Protein AF-A0A3P8G9Y4-F1 (afdb_monomer_lite)

Organism: Heligmosomoides polygyrus (NCBI:txid6339)

Structure (mmCIF, N/CA/C/O backbone):
data_AF-A0A3P8G9Y4-F1
#
_entry.id   AF-A0A3P8G9Y4-F1
#
loop_
_atom_site.group_PDB
_atom_site.id
_atom_site.type_symbol
_atom_site.label_atom_id
_atom_site.label_alt_id
_atom_site.label_comp_id
_atom_site.label_asym_id
_atom_site.label_entity_id
_atom_site.label_seq_id
_atom_site.pdbx_PDB_ins_code
_atom_site.Cartn_x
_atom_site.Cartn_y
_atom_site.Cartn_z
_atom_site.occupancy
_atom_site.B_iso_or_equiv
_atom_site.auth_seq_id
_atom_site.auth_comp_id
_atom_site.auth_asym_id
_atom_site.auth_atom_id
_atom_site.pdbx_PDB_model_num
ATOM 1 N N . MET A 1 1 ? -21.984 -5.470 22.655 1.00 61.94 1 MET A N 1
ATOM 2 C CA . MET A 1 1 ? -21.039 -4.339 22.763 1.00 61.94 1 MET A CA 1
ATOM 3 C C . MET A 1 1 ? -19.629 -4.828 23.104 1.00 61.94 1 MET A C 1
ATOM 5 O O . MET A 1 1 ? -18.732 -4.631 22.310 1.00 61.94 1 MET A O 1
ATOM 9 N N . THR A 1 2 ? -19.399 -5.570 24.190 1.00 74.88 2 THR A N 1
ATOM 10 C CA . THR A 1 2 ? -18.037 -6.007 24.598 1.00 74.88 2 THR A CA 1
ATOM 11 C C . THR A 1 2 ? -17.298 -6.924 23.603 1.00 74.88 2 THR A C 1
ATOM 13 O O . THR A 1 2 ? -16.068 -6.923 23.539 1.00 74.88 2 THR A O 1
ATOM 16 N N . THR A 1 3 ? -18.025 -7.682 22.777 1.00 84.88 3 THR A N 1
ATOM 17 C CA . THR A 1 3 ? -17.449 -8.580 21.758 1.00 84.88 3 THR A CA 1
ATOM 18 C C . THR A 1 3 ? -16.760 -7.836 20.612 1.00 84.88 3 THR A C 1
ATOM 20 O O . THR A 1 3 ? -15.764 -8.330 20.072 1.00 84.88 3 THR A O 1
ATOM 23 N N . THR A 1 4 ? -17.242 -6.643 20.243 1.00 92.00 4 THR A N 1
ATOM 24 C CA . THR A 1 4 ? -16.621 -5.832 19.186 1.00 92.00 4 THR A CA 1
ATOM 25 C C . THR A 1 4 ? -15.283 -5.286 19.666 1.00 92.00 4 THR A C 1
ATOM 27 O O . THR A 1 4 ? -14.289 -5.450 18.961 1.00 92.00 4 THR A O 1
ATOM 30 N N . LEU A 1 5 ? -15.224 -4.758 20.893 1.00 93.25 5 LEU A N 1
ATOM 31 C CA . LEU A 1 5 ? -13.992 -4.267 21.510 1.00 93.25 5 LEU A CA 1
ATOM 32 C C . LEU A 1 5 ? -12.916 -5.357 21.589 1.00 93.25 5 LEU A C 1
ATOM 34 O O . LEU A 1 5 ? -11.794 -5.143 21.139 1.00 93.25 5 LEU A O 1
ATOM 38 N N . SER A 1 6 ? -13.266 -6.551 22.081 1.00 94.62 6 SER A N 1
ATOM 39 C CA . SER A 1 6 ? -12.326 -7.679 22.168 1.00 94.62 6 SER A CA 1
ATOM 40 C C . SER A 1 6 ? -11.789 -8.094 20.791 1.00 94.62 6 SER A C 1
ATOM 42 O O . SER A 1 6 ? -10.592 -8.336 20.625 1.00 94.62 6 SER A O 1
ATOM 44 N N . THR A 1 7 ? -12.648 -8.090 19.766 1.00 96.62 7 THR A N 1
ATOM 45 C CA . THR A 1 7 ? -12.232 -8.374 18.385 1.00 96.62 7 THR A CA 1
ATOM 46 C C . THR A 1 7 ? -11.260 -7.311 17.865 1.00 96.62 7 THR A C 1
ATOM 48 O O . THR A 1 7 ? -10.235 -7.648 17.269 1.00 96.62 7 THR A O 1
ATOM 51 N N . ARG A 1 8 ? -11.546 -6.022 18.102 1.00 95.94 8 ARG A N 1
ATOM 52 C CA . ARG A 1 8 ? -10.663 -4.911 17.705 1.00 95.94 8 ARG A CA 1
ATOM 53 C C . ARG A 1 8 ? -9.326 -4.956 18.443 1.00 95.94 8 ARG A C 1
ATOM 55 O O . ARG A 1 8 ? -8.295 -4.792 17.798 1.00 95.94 8 ARG A O 1
ATOM 62 N N . GLN A 1 9 ? -9.333 -5.276 19.737 1.00 96.94 9 GLN A N 1
ATOM 63 C CA . GLN A 1 9 ? -8.121 -5.475 20.530 1.00 96.94 9 GLN A CA 1
ATOM 64 C C . GLN A 1 9 ? -7.230 -6.557 19.911 1.00 96.94 9 GLN A C 1
ATOM 66 O O . GLN A 1 9 ? -6.043 -6.331 19.697 1.00 96.94 9 GLN A O 1
ATOM 71 N N . GLY A 1 10 ? -7.805 -7.712 19.553 1.00 97.12 10 GLY A N 1
ATOM 72 C CA . GLY A 1 10 ? -7.056 -8.799 18.921 1.00 97.12 10 GLY A CA 1
ATOM 73 C C . GLY A 1 10 ? -6.422 -8.401 17.582 1.00 97.12 10 GLY A C 1
ATOM 74 O O . GLY A 1 10 ? -5.293 -8.800 17.286 1.00 97.12 10 GLY A O 1
ATOM 75 N N . LEU A 1 11 ? -7.114 -7.582 16.781 1.00 97.06 11 LEU A N 1
ATOM 76 C CA . LEU A 1 11 ? -6.571 -7.044 15.529 1.00 97.06 11 LEU A CA 1
ATOM 77 C C . LEU A 1 11 ? -5.418 -6.066 15.776 1.00 97.06 11 LEU A C 1
ATOM 79 O O . LEU A 1 11 ? -4.382 -6.199 15.122 1.00 97.06 11 LEU A O 1
ATOM 83 N N . LEU A 1 12 ? -5.569 -5.150 16.738 1.00 97.56 12 LEU A N 1
ATOM 84 C CA . LEU A 1 12 ? -4.515 -4.220 17.142 1.00 97.56 12 LEU A CA 1
ATOM 85 C C . LEU A 1 12 ? -3.274 -4.979 17.620 1.00 97.56 12 LEU A C 1
ATOM 87 O O . LEU A 1 12 ? -2.186 -4.766 17.095 1.00 97.56 12 LEU A O 1
ATOM 91 N N . THR A 1 13 ? -3.435 -5.947 18.527 1.00 97.75 13 THR A N 1
ATOM 92 C CA . THR A 1 13 ? -2.323 -6.776 19.016 1.00 97.75 13 THR A CA 1
ATOM 93 C C . THR A 1 13 ? -1.602 -7.487 17.872 1.00 97.75 13 THR A C 1
ATOM 95 O O . THR A 1 13 ? -0.372 -7.523 17.829 1.00 97.75 13 THR A O 1
ATOM 98 N N . LYS A 1 14 ? -2.346 -8.036 16.905 1.00 97.81 14 LYS A N 1
ATOM 99 C CA . LYS A 1 14 ? -1.754 -8.704 15.742 1.00 97.81 14 LYS A CA 1
ATOM 100 C C . LYS A 1 14 ? -0.964 -7.733 14.859 1.00 97.81 14 LYS A C 1
ATOM 102 O O . LYS A 1 14 ? 0.119 -8.104 14.406 1.00 97.81 14 LYS A O 1
ATOM 107 N N . ALA A 1 15 ? -1.482 -6.529 14.620 1.00 97.00 15 ALA A N 1
ATOM 108 C CA . ALA A 1 15 ? -0.795 -5.493 13.851 1.00 97.00 15 ALA A CA 1
ATOM 109 C C . ALA A 1 15 ? 0.479 -5.014 14.573 1.00 97.00 15 ALA A C 1
ATOM 111 O O . ALA A 1 15 ? 1.561 -5.043 13.987 1.00 97.00 15 ALA A O 1
ATOM 112 N N . CYS A 1 16 ? 0.393 -4.706 15.872 1.00 97.31 16 CYS A N 1
ATOM 113 C CA . CYS A 1 16 ? 1.541 -4.293 16.685 1.00 97.31 16 CYS A CA 1
ATOM 114 C C . CYS A 1 16 ? 2.642 -5.360 16.722 1.00 97.31 16 CYS A C 1
ATOM 116 O O . CYS A 1 16 ? 3.824 -5.044 16.585 1.00 97.31 16 CYS A O 1
ATOM 118 N N . ASN A 1 17 ? 2.275 -6.639 16.850 1.00 97.69 17 ASN A N 1
ATOM 119 C CA . ASN A 1 17 ? 3.245 -7.733 16.828 1.00 97.69 17 ASN A CA 1
ATOM 120 C C . ASN A 1 17 ? 3.967 -7.829 15.478 1.00 97.69 17 ASN A C 1
ATOM 122 O O . ASN A 1 17 ? 5.186 -7.995 15.451 1.00 97.69 17 ASN A O 1
ATOM 126 N N . ARG A 1 18 ? 3.245 -7.682 14.358 1.00 97.31 18 ARG A N 1
ATOM 127 C CA . ARG A 1 18 ? 3.851 -7.675 13.016 1.00 97.31 18 ARG A CA 1
ATOM 128 C C . ARG A 1 18 ? 4.843 -6.530 12.862 1.00 97.31 18 ARG A C 1
ATOM 130 O O . ARG A 1 18 ? 5.998 -6.784 12.518 1.00 97.31 18 ARG A O 1
ATOM 137 N N . LEU A 1 19 ? 4.433 -5.308 13.196 1.00 97.31 19 LEU A N 1
ATOM 138 C CA . LEU A 1 19 ? 5.304 -4.137 13.121 1.00 97.31 19 LEU A CA 1
ATOM 139 C C . LEU A 1 19 ? 6.535 -4.297 14.027 1.00 97.31 19 LEU A C 1
ATOM 141 O O . LEU A 1 19 ? 7.660 -4.111 13.573 1.00 97.31 19 LEU A O 1
ATOM 145 N N . SER A 1 20 ? 6.355 -4.770 15.261 1.00 97.19 20 SER A N 1
ATOM 146 C CA . SER A 1 20 ? 7.463 -5.025 16.194 1.00 97.19 20 SER A CA 1
ATOM 147 C C . SER A 1 20 ? 8.469 -6.046 15.653 1.00 97.19 20 SER A C 1
ATOM 149 O O . SER A 1 20 ? 9.679 -5.852 15.773 1.00 97.19 20 SER A O 1
ATOM 151 N N . THR A 1 21 ? 7.996 -7.138 15.040 1.00 96.12 21 THR A N 1
ATOM 152 C CA . THR A 1 21 ? 8.893 -8.131 14.423 1.00 96.12 21 THR A CA 1
ATOM 153 C C . THR A 1 21 ? 9.665 -7.554 13.240 1.00 96.12 21 THR A C 1
ATOM 155 O O . THR A 1 21 ? 10.855 -7.833 13.102 1.00 96.12 21 THR A O 1
ATOM 158 N N . LEU A 1 22 ? 9.030 -6.703 12.428 1.00 94.81 22 LEU A N 1
ATOM 159 C CA . LEU A 1 22 ? 9.696 -6.020 11.322 1.00 94.81 22 LEU A CA 1
ATOM 160 C C . LEU A 1 22 ? 10.777 -5.064 11.819 1.00 94.81 22 LEU A C 1
ATOM 162 O O . LEU A 1 22 ? 11.904 -5.146 11.336 1.00 94.81 22 LEU A O 1
ATOM 166 N N . LEU A 1 23 ? 10.474 -4.227 12.814 1.00 94.56 23 LEU A N 1
ATOM 167 C CA . LEU A 1 23 ? 11.448 -3.288 13.377 1.00 94.56 23 LEU A CA 1
ATOM 168 C C . LEU A 1 23 ? 12.666 -4.020 13.956 1.00 94.56 23 LEU A C 1
ATOM 170 O O . LEU A 1 23 ? 13.800 -3.633 13.687 1.00 94.56 23 LEU A O 1
ATOM 174 N N . ARG A 1 24 ? 12.467 -5.143 14.660 1.00 94.38 24 ARG A N 1
ATOM 175 C CA . ARG A 1 24 ? 13.583 -5.968 15.165 1.00 94.38 24 ARG A CA 1
ATOM 176 C C . ARG A 1 24 ? 14.464 -6.522 14.043 1.00 94.38 24 ARG A C 1
ATOM 178 O O . ARG A 1 24 ? 15.685 -6.438 14.136 1.00 94.38 24 ARG A O 1
ATOM 185 N N . ASN A 1 25 ? 13.861 -7.038 12.973 1.00 90.75 25 ASN A N 1
ATOM 186 C CA . ASN A 1 25 ? 14.600 -7.543 11.809 1.00 90.75 25 ASN A CA 1
ATOM 187 C C . ASN A 1 25 ? 15.340 -6.421 11.056 1.00 90.75 25 ASN A C 1
ATOM 189 O O . ASN A 1 25 ? 16.331 -6.656 10.363 1.00 90.75 25 ASN A O 1
ATOM 193 N N . GLN A 1 26 ? 14.865 -5.186 11.183 1.00 88.94 26 GLN A N 1
ATOM 194 C CA . GLN A 1 26 ? 15.440 -4.023 10.519 1.00 88.94 26 GLN A CA 1
ATOM 195 C C . GLN A 1 26 ? 16.645 -3.438 11.250 1.00 88.94 26 GLN A C 1
ATOM 197 O O . GLN A 1 26 ? 17.562 -2.957 10.587 1.00 88.94 26 GLN A O 1
ATOM 202 N N . VAL A 1 27 ? 16.705 -3.551 12.579 1.00 87.06 27 VAL A N 1
ATOM 203 C CA . VAL A 1 27 ? 17.893 -3.164 13.358 1.00 87.06 27 VAL A CA 1
ATOM 204 C C . VAL A 1 27 ? 19.139 -3.901 12.847 1.00 87.06 27 VAL A C 1
ATOM 206 O O . VAL A 1 27 ? 20.183 -3.284 12.640 1.00 87.06 27 VAL A O 1
ATOM 209 N N . SER A 1 28 ? 19.030 -5.195 12.523 1.00 81.69 28 SER A N 1
ATOM 210 C CA . SER A 1 28 ? 20.143 -5.938 11.911 1.00 81.69 28 SER A CA 1
ATOM 211 C C . SER A 1 28 ? 20.570 -5.391 10.547 1.00 81.69 28 SER A C 1
ATOM 213 O O . SER A 1 28 ? 21.770 -5.325 10.281 1.00 81.69 28 SER A O 1
ATOM 215 N N . LEU A 1 29 ? 19.620 -4.953 9.711 1.00 79.62 29 LEU A N 1
ATOM 216 C CA . LEU A 1 29 ? 19.915 -4.379 8.392 1.00 79.62 29 LEU A CA 1
ATOM 217 C C . LEU A 1 29 ? 20.651 -3.038 8.508 1.00 79.62 29 LEU A C 1
ATOM 219 O O . LEU A 1 29 ? 21.596 -2.782 7.762 1.00 79.62 29 LEU A O 1
ATOM 223 N N . GLN A 1 30 ? 20.265 -2.199 9.471 1.00 77.06 30 GLN A N 1
ATOM 224 C CA . GLN A 1 30 ? 20.943 -0.925 9.724 1.00 77.06 30 GLN A CA 1
ATOM 225 C C . GLN A 1 30 ? 22.399 -1.142 10.167 1.00 77.06 30 GLN A C 1
ATOM 227 O O . GLN A 1 30 ? 23.304 -0.478 9.662 1.00 77.06 30 GLN A O 1
ATOM 232 N N . HIS A 1 31 ? 22.658 -2.124 11.036 1.00 77.62 31 HIS A N 1
ATOM 233 C CA . HIS A 1 31 ? 24.021 -2.441 11.475 1.00 77.62 31 HIS A CA 1
ATOM 234 C C . HIS A 1 31 ? 24.910 -3.011 10.363 1.00 77.62 31 HIS A C 1
ATOM 236 O O . HIS A 1 31 ? 26.109 -2.721 10.338 1.00 77.62 31 HIS A O 1
ATOM 242 N N . THR A 1 32 ? 24.354 -3.795 9.434 1.00 72.75 32 THR A N 1
ATOM 243 C CA . THR A 1 32 ? 25.120 -4.302 8.285 1.00 72.75 32 THR A CA 1
ATOM 244 C C . THR A 1 32 ? 25.550 -3.189 7.331 1.00 72.75 32 THR A C 1
ATOM 246 O O . THR A 1 32 ? 26.677 -3.227 6.840 1.00 72.75 32 THR A O 1
ATOM 249 N N . THR A 1 33 ? 24.709 -2.168 7.132 1.00 65.75 33 THR A N 1
ATOM 250 C CA . THR A 1 33 ? 25.013 -1.015 6.266 1.00 65.75 33 THR A CA 1
ATOM 251 C C . THR A 1 33 ? 26.211 -0.212 6.768 1.00 65.75 33 THR A C 1
ATOM 253 O O . THR A 1 33 ? 27.060 0.178 5.975 1.00 65.75 33 THR A O 1
ATOM 256 N N . ILE A 1 34 ? 26.330 -0.023 8.086 1.00 66.25 34 ILE A N 1
ATOM 257 C CA . ILE A 1 34 ? 27.402 0.782 8.697 1.00 66.25 34 ILE A CA 1
ATOM 258 C C . ILE A 1 34 ? 28.777 0.093 8.588 1.00 66.25 34 ILE A C 1
ATOM 260 O O . ILE A 1 34 ? 29.804 0.767 8.556 1.00 66.25 34 ILE A O 1
ATOM 264 N N . ARG A 1 35 ? 28.833 -1.248 8.546 1.00 63.41 35 ARG A N 1
ATOM 265 C CA . ARG A 1 35 ? 30.105 -1.992 8.643 1.00 63.41 35 ARG A CA 1
ATOM 266 C C . ARG A 1 35 ? 30.779 -2.336 7.315 1.00 63.41 35 ARG A C 1
ATOM 268 O O . ARG A 1 35 ? 31.998 -2.484 7.322 1.00 63.41 35 ARG A O 1
ATOM 275 N N . HIS A 1 36 ? 30.051 -2.490 6.207 1.00 56.50 36 HIS A N 1
ATOM 276 C CA . HIS A 1 36 ? 30.648 -3.001 4.963 1.00 56.50 36 HIS A CA 1
ATOM 277 C C . HIS A 1 36 ? 30.082 -2.366 3.683 1.00 56.50 36 HIS A C 1
ATOM 279 O O . HIS A 1 36 ? 29.231 -2.963 3.020 1.00 56.50 36 HIS A O 1
ATOM 285 N N . PRO A 1 37 ? 30.622 -1.213 3.253 1.00 55.50 37 PRO A N 1
ATOM 286 C CA . PRO A 1 37 ? 30.431 -0.714 1.900 1.00 55.50 37 PRO A CA 1
ATOM 287 C C . PRO A 1 37 ? 31.385 -1.461 0.949 1.00 55.50 37 PRO A C 1
ATOM 289 O O . PRO A 1 37 ? 32.391 -0.915 0.512 1.00 55.50 37 PRO A O 1
ATOM 292 N N . MET A 1 38 ? 31.134 -2.745 0.663 1.00 56.81 38 MET A N 1
ATOM 293 C CA . MET A 1 38 ? 31.788 -3.402 -0.480 1.00 56.81 38 MET A CA 1
ATOM 294 C C . MET A 1 38 ? 30.939 -3.207 -1.739 1.00 56.81 38 MET A C 1
ATOM 296 O O . MET A 1 38 ? 29.735 -3.468 -1.733 1.00 56.81 38 MET A O 1
ATOM 300 N N . GLU A 1 39 ? 31.593 -2.750 -2.809 1.00 60.22 39 GLU A N 1
ATOM 301 C CA . GLU A 1 39 ? 31.000 -2.217 -4.047 1.00 60.22 39 GLU A CA 1
ATOM 302 C C . GLU A 1 39 ? 29.979 -3.149 -4.726 1.00 60.22 39 GLU A C 1
ATOM 304 O O . GLU A 1 39 ? 29.021 -2.670 -5.334 1.00 60.22 39 GLU A O 1
ATOM 309 N N . ASP A 1 40 ? 30.111 -4.471 -4.578 1.00 59.56 40 ASP A N 1
ATOM 310 C CA . ASP A 1 40 ? 29.229 -5.430 -5.259 1.00 59.56 40 ASP A CA 1
ATOM 311 C C . ASP A 1 40 ? 27.891 -5.678 -4.525 1.00 59.56 40 ASP A C 1
ATOM 313 O O . ASP A 1 40 ? 26.881 -6.015 -5.148 1.00 59.56 40 ASP A O 1
ATOM 317 N N . ASN A 1 41 ? 27.826 -5.404 -3.214 1.00 70.50 41 ASN A N 1
ATOM 318 C CA . ASN A 1 41 ? 26.616 -5.602 -2.400 1.00 70.50 41 ASN A CA 1
ATOM 319 C C . ASN A 1 41 ? 25.720 -4.355 -2.298 1.00 70.50 41 ASN A C 1
ATOM 321 O O . ASN A 1 41 ? 24.577 -4.456 -1.845 1.00 70.50 41 ASN A O 1
ATOM 325 N N . GLY A 1 42 ? 26.184 -3.183 -2.745 1.00 77.44 42 GLY A N 1
ATOM 326 C CA . GLY A 1 42 ? 25.451 -1.920 -2.588 1.00 77.44 42 GLY A CA 1
ATOM 327 C C . GLY A 1 42 ? 24.087 -1.905 -3.289 1.00 77.44 42 GLY A C 1
ATOM 328 O O . GLY A 1 42 ? 23.107 -1.386 -2.753 1.00 77.44 42 GLY A O 1
ATOM 329 N N . ARG A 1 43 ? 23.971 -2.533 -4.469 1.00 81.38 43 ARG A N 1
ATOM 330 C CA . ARG A 1 43 ? 22.688 -2.631 -5.194 1.00 81.38 43 ARG A CA 1
ATOM 331 C C . ARG A 1 43 ? 21.653 -3.466 -4.442 1.00 81.38 43 ARG A C 1
ATOM 333 O O . ARG A 1 43 ? 20.495 -3.053 -4.356 1.00 81.38 43 ARG A O 1
ATOM 340 N N . GLU A 1 44 ? 22.065 -4.611 -3.906 1.00 84.56 44 GLU A N 1
ATOM 341 C CA . GLU A 1 44 ? 21.175 -5.499 -3.156 1.00 84.56 44 GLU A CA 1
ATOM 342 C C . GLU A 1 44 ? 20.778 -4.864 -1.820 1.00 84.56 44 GLU A C 1
ATOM 344 O O . GLU A 1 44 ? 19.599 -4.843 -1.479 1.00 84.56 44 GLU A O 1
ATOM 349 N N . LEU A 1 45 ? 21.717 -4.209 -1.132 1.00 84.44 45 LEU A N 1
ATOM 350 C CA . LEU A 1 45 ? 21.429 -3.469 0.094 1.00 84.44 45 LEU A CA 1
ATOM 351 C C . LEU A 1 45 ? 20.418 -2.335 -0.141 1.00 84.44 45 LEU A C 1
ATOM 353 O O . LEU A 1 45 ? 19.437 -2.219 0.591 1.00 84.44 45 LEU A O 1
ATOM 357 N N . ARG A 1 46 ? 20.577 -1.549 -1.216 1.00 86.00 46 ARG A N 1
ATOM 358 C CA . ARG A 1 46 ? 19.603 -0.511 -1.612 1.00 86.00 46 ARG A CA 1
ATOM 359 C C . ARG A 1 46 ? 18.229 -1.092 -1.938 1.00 86.00 46 ARG A C 1
ATOM 361 O O . ARG A 1 46 ? 17.202 -0.467 -1.670 1.00 86.00 46 ARG A O 1
ATOM 368 N N . ARG A 1 47 ? 18.173 -2.279 -2.547 1.00 88.56 47 ARG A N 1
ATOM 369 C CA . ARG A 1 47 ? 16.908 -2.983 -2.791 1.00 88.56 47 ARG A CA 1
ATOM 370 C C . ARG A 1 47 ? 16.261 -3.412 -1.473 1.00 88.56 47 ARG A C 1
ATOM 372 O O . ARG A 1 47 ? 15.079 -3.136 -1.282 1.00 88.56 47 ARG A O 1
ATOM 379 N N . GLN A 1 48 ? 17.020 -4.026 -0.571 1.00 90.19 48 GLN A N 1
ATOM 380 C CA . GLN A 1 48 ? 16.533 -4.467 0.737 1.00 90.19 48 GLN A CA 1
ATOM 381 C C . GLN A 1 48 ? 16.048 -3.294 1.588 1.00 90.19 48 GLN A C 1
ATOM 383 O O . GLN A 1 48 ? 14.969 -3.377 2.165 1.00 90.19 48 GLN A O 1
ATOM 388 N N . LEU A 1 49 ? 16.775 -2.175 1.590 1.00 90.50 49 LEU A N 1
ATOM 389 C CA . LEU A 1 49 ? 16.398 -0.957 2.307 1.00 90.50 49 LEU A CA 1
ATOM 390 C C . LEU A 1 49 ? 15.072 -0.378 1.792 1.00 90.50 49 LEU A C 1
ATOM 392 O O . LEU A 1 49 ? 14.192 -0.047 2.585 1.00 90.50 49 LEU A O 1
ATOM 396 N N . ARG A 1 50 ? 14.883 -0.326 0.464 1.00 91.44 50 ARG A N 1
ATOM 397 C CA . ARG A 1 50 ? 13.615 0.114 -0.148 1.00 91.44 50 ARG A CA 1
ATOM 398 C C . ARG A 1 50 ? 12.453 -0.807 0.213 1.00 91.44 50 ARG A C 1
ATOM 400 O O . ARG A 1 50 ? 11.382 -0.320 0.562 1.00 91.44 50 ARG A O 1
ATOM 407 N N . LEU A 1 51 ? 12.661 -2.122 0.156 1.00 92.94 51 LEU A N 1
ATOM 408 C CA . LEU A 1 51 ? 11.634 -3.097 0.529 1.00 92.94 51 LEU A CA 1
ATOM 409 C C . LEU A 1 51 ? 11.282 -3.011 2.018 1.00 92.94 51 LEU A C 1
ATOM 411 O O . LEU A 1 51 ? 10.100 -3.016 2.362 1.00 92.94 51 LEU A O 1
ATOM 415 N N . ALA A 1 52 ? 12.286 -2.888 2.889 1.00 93.31 52 ALA A N 1
ATOM 416 C CA . ALA A 1 52 ? 12.097 -2.713 4.324 1.00 93.31 52 ALA A CA 1
ATOM 417 C C . ALA A 1 52 ? 11.288 -1.445 4.623 1.00 93.31 52 ALA A C 1
ATOM 419 O O . ALA A 1 52 ? 10.301 -1.522 5.349 1.00 93.31 52 ALA A O 1
ATOM 420 N N . LYS A 1 53 ? 11.637 -0.318 3.986 1.00 94.81 53 LYS A N 1
ATOM 421 C CA . LYS A 1 53 ? 10.903 0.948 4.098 1.00 94.81 53 LYS A CA 1
ATOM 422 C C . LYS A 1 53 ? 9.430 0.795 3.711 1.00 94.81 53 LYS A C 1
ATOM 424 O O . LYS A 1 53 ? 8.564 1.091 4.526 1.00 94.81 53 LYS A O 1
ATOM 429 N N . ILE A 1 54 ? 9.147 0.281 2.509 1.00 95.75 54 ILE A N 1
ATOM 430 C CA . ILE A 1 54 ? 7.768 0.097 2.018 1.00 95.75 54 ILE A CA 1
ATOM 431 C C . ILE A 1 54 ? 6.972 -0.811 2.965 1.00 95.75 54 ILE A C 1
ATOM 433 O O . ILE A 1 54 ? 5.826 -0.521 3.297 1.00 95.75 54 ILE A O 1
ATOM 437 N N . THR A 1 55 ? 7.582 -1.904 3.428 1.00 96.56 55 THR A N 1
ATOM 438 C CA . THR A 1 55 ? 6.908 -2.858 4.319 1.00 96.56 55 THR A CA 1
ATOM 439 C C . THR A 1 55 ? 6.595 -2.228 5.681 1.00 96.56 55 THR A C 1
ATOM 441 O O . THR A 1 55 ? 5.493 -2.417 6.194 1.00 96.56 55 THR A O 1
ATOM 444 N N . THR A 1 56 ? 7.515 -1.436 6.247 1.00 96.44 56 THR A N 1
ATOM 445 C CA . THR A 1 56 ? 7.272 -0.686 7.491 1.00 96.44 56 THR A CA 1
ATOM 446 C C . THR A 1 56 ? 6.169 0.348 7.321 1.00 96.44 56 THR A C 1
ATOM 448 O O . THR A 1 56 ? 5.311 0.437 8.189 1.00 96.44 56 THR A O 1
ATOM 451 N N . GLU A 1 57 ? 6.134 1.090 6.209 1.00 97.38 57 GLU A N 1
ATOM 452 C CA . GLU A 1 57 ? 5.071 2.072 5.937 1.00 97.38 57 GLU A CA 1
ATOM 453 C C . GLU A 1 57 ? 3.684 1.419 5.877 1.00 97.38 57 GLU A C 1
ATOM 455 O O . GLU A 1 57 ? 2.716 1.958 6.415 1.00 97.38 57 GLU A O 1
ATOM 460 N N . VAL A 1 58 ? 3.575 0.248 5.243 1.00 97.31 58 VAL A N 1
ATOM 461 C CA . VAL A 1 58 ? 2.307 -0.491 5.159 1.00 97.31 58 VAL A CA 1
ATOM 462 C C . VAL A 1 58 ? 1.860 -0.978 6.537 1.00 97.31 58 VAL A C 1
ATOM 464 O O . VAL A 1 58 ? 0.706 -0.772 6.910 1.00 97.31 58 VAL A O 1
ATOM 467 N N . GLU A 1 59 ? 2.749 -1.604 7.311 1.00 97.50 59 GLU A N 1
ATOM 468 C CA . GLU A 1 59 ? 2.377 -2.108 8.639 1.00 97.50 59 GLU A CA 1
ATOM 469 C C . GLU A 1 59 ? 2.153 -0.988 9.662 1.00 97.50 59 GLU A C 1
ATOM 471 O O . GLU A 1 59 ? 1.306 -1.139 10.540 1.00 97.50 59 GLU A O 1
ATOM 476 N N . LEU A 1 60 ? 2.820 0.160 9.515 1.00 97.88 60 LEU A N 1
ATOM 477 C CA . LEU A 1 60 ? 2.533 1.368 10.290 1.00 97.88 60 LEU A CA 1
ATOM 478 C C . LEU A 1 60 ? 1.077 1.811 10.097 1.00 97.88 60 LEU A C 1
ATOM 480 O O . LEU A 1 60 ? 0.339 1.926 11.074 1.00 97.88 60 LEU A O 1
ATOM 484 N N . ARG A 1 61 ? 0.632 1.949 8.840 1.00 97.69 61 ARG A N 1
ATOM 485 C CA . ARG A 1 61 ? -0.762 2.307 8.518 1.00 97.69 61 ARG A CA 1
ATOM 486 C C . ARG A 1 61 ? -1.764 1.282 9.046 1.00 97.69 61 ARG A C 1
ATOM 488 O O . ARG A 1 61 ? -2.851 1.652 9.480 1.00 97.69 61 ARG A O 1
ATOM 495 N N . ASN A 1 62 ? -1.409 -0.006 9.025 1.00 97.56 62 ASN A N 1
ATOM 496 C CA . ASN A 1 62 ? -2.258 -1.060 9.585 1.00 97.56 62 ASN A CA 1
ATOM 497 C C . ASN A 1 62 ? -2.433 -0.912 11.104 1.00 97.56 62 ASN A C 1
ATOM 499 O O . ASN A 1 62 ? -3.528 -1.158 11.610 1.00 97.56 62 ASN A O 1
ATOM 503 N N . VAL A 1 63 ? -1.372 -0.541 11.833 1.00 98.12 63 VAL A N 1
ATOM 504 C CA . VAL A 1 63 ? -1.446 -0.278 13.279 1.00 98.12 63 VAL A CA 1
ATOM 505 C C . VAL A 1 63 ? -2.288 0.966 13.555 1.00 98.12 63 VAL A C 1
ATOM 507 O O . VAL A 1 63 ? -3.164 0.898 14.411 1.00 98.12 63 VAL A O 1
ATOM 510 N N . GLU A 1 64 ? -2.093 2.052 12.805 1.00 97.62 64 GLU A N 1
ATOM 511 C CA . GLU A 1 64 ? -2.880 3.289 12.937 1.00 97.62 64 GLU A CA 1
ATOM 512 C C . GLU A 1 64 ? -4.386 3.041 12.716 1.00 97.62 64 GLU A C 1
ATOM 514 O O . GLU A 1 64 ? -5.202 3.398 13.565 1.00 97.62 64 GLU A O 1
ATOM 519 N N . ASP A 1 65 ? -4.766 2.354 11.631 1.00 97.75 65 ASP A N 1
ATOM 520 C CA . ASP A 1 65 ? -6.170 2.008 11.339 1.00 97.75 65 ASP A CA 1
ATOM 521 C C . ASP A 1 65 ? -6.754 1.037 12.382 1.00 97.75 65 ASP A C 1
ATOM 523 O O . ASP A 1 65 ? -7.910 1.167 12.792 1.00 97.75 65 ASP A O 1
ATOM 527 N N . ALA A 1 66 ? -5.969 0.065 12.859 1.00 97.62 66 ALA A N 1
ATOM 528 C CA . ALA A 1 66 ? -6.416 -0.840 13.916 1.00 97.62 66 ALA A CA 1
ATOM 529 C C . ALA A 1 66 ? -6.615 -0.116 15.258 1.00 97.62 66 ALA A C 1
ATOM 531 O O . ALA A 1 66 ? -7.571 -0.431 15.972 1.00 97.62 66 ALA A O 1
ATOM 532 N N . LEU A 1 67 ? -5.744 0.844 15.582 1.00 97.75 67 LEU A N 1
ATOM 533 C CA . LEU A 1 67 ? -5.806 1.641 16.802 1.00 97.75 67 LEU A CA 1
ATOM 534 C C . LEU A 1 67 ? -7.016 2.579 16.787 1.00 97.75 67 LEU A C 1
ATOM 536 O O . LEU A 1 67 ? -7.798 2.557 17.733 1.00 97.75 67 LEU A O 1
ATOM 540 N N . ASP A 1 68 ? -7.236 3.314 15.696 1.00 97.31 68 ASP A N 1
ATOM 541 C CA . ASP A 1 68 ? -8.404 4.190 15.523 1.00 97.31 68 ASP A CA 1
ATOM 542 C C . ASP A 1 68 ? -9.718 3.403 15.673 1.00 97.31 68 ASP A C 1
ATOM 544 O O . ASP A 1 68 ? -10.617 3.788 16.420 1.00 97.31 68 ASP A O 1
ATOM 548 N N . ARG A 1 69 ? -9.810 2.214 15.065 1.00 96.88 69 ARG A N 1
ATOM 549 C CA . ARG A 1 69 ? -10.984 1.334 15.221 1.00 96.88 69 ARG A CA 1
ATOM 550 C C . ARG A 1 69 ? -11.154 0.785 16.635 1.00 96.88 69 ARG A C 1
ATOM 552 O O . ARG A 1 69 ? -12.284 0.488 17.023 1.00 96.88 69 ARG A O 1
ATOM 559 N N . TYR A 1 70 ? -10.061 0.561 17.359 1.00 97.12 70 TYR A N 1
ATOM 560 C CA . TYR A 1 70 ? -10.096 0.089 18.741 1.00 97.12 70 TYR A CA 1
ATOM 561 C C . TYR A 1 70 ? -10.556 1.195 19.693 1.00 97.12 70 TYR A C 1
ATOM 563 O O . TYR A 1 70 ? -11.436 0.938 20.510 1.00 97.12 70 TYR A O 1
ATOM 571 N N . ILE A 1 71 ? -10.039 2.417 19.526 1.00 95.81 71 ILE A N 1
ATOM 572 C CA . ILE A 1 71 ? -10.438 3.600 20.299 1.00 95.81 71 ILE A CA 1
ATOM 573 C C . ILE A 1 71 ? -11.917 3.915 20.058 1.00 95.81 71 ILE A C 1
ATOM 575 O O . ILE A 1 71 ? -12.681 3.959 21.014 1.00 95.81 71 ILE A O 1
ATOM 579 N N . ARG A 1 72 ? -12.369 3.982 18.798 1.00 95.69 72 ARG A N 1
ATOM 580 C CA . ARG A 1 72 ? -13.794 4.212 18.486 1.00 95.69 72 ARG A CA 1
ATOM 581 C C . ARG A 1 72 ? -14.713 3.162 19.105 1.00 95.69 72 ARG A C 1
ATOM 583 O O . ARG A 1 72 ? -15.754 3.489 19.654 1.00 95.69 72 ARG A O 1
ATOM 590 N N . ALA A 1 73 ? -14.313 1.889 19.055 1.00 94.50 73 ALA A N 1
ATOM 591 C CA . ALA A 1 73 ? -15.090 0.819 19.676 1.00 94.50 73 ALA A CA 1
ATOM 592 C C . ALA A 1 73 ? -15.133 0.915 21.211 1.00 94.50 73 ALA A C 1
ATOM 594 O O . ALA A 1 73 ? -16.034 0.334 21.814 1.00 94.50 73 ALA A O 1
ATOM 595 N N . ALA A 1 74 ? -14.158 1.583 21.834 1.00 93.94 74 ALA A N 1
ATOM 596 C CA . ALA A 1 74 ? -14.169 1.884 23.259 1.00 93.94 74 ALA A CA 1
ATOM 597 C C . ALA A 1 74 ? -15.048 3.099 23.580 1.00 93.94 74 ALA A C 1
ATOM 599 O O . ALA A 1 74 ? -15.756 3.062 24.580 1.00 93.94 74 ALA A O 1
ATOM 600 N N . ASP A 1 75 ? -15.045 4.130 22.732 1.00 92.94 75 ASP A N 1
ATOM 601 C CA . ASP A 1 75 ? -15.910 5.309 22.881 1.00 92.94 75 ASP A CA 1
ATOM 602 C C . ASP A 1 75 ? -17.401 4.958 22.726 1.00 92.94 75 ASP A C 1
ATOM 604 O O . ASP A 1 75 ? -18.252 5.551 23.383 1.00 92.94 75 ASP A O 1
ATOM 608 N N . ASP A 1 76 ? -17.717 3.945 21.911 1.00 93.19 76 ASP A N 1
ATOM 609 C CA . ASP A 1 76 ? -19.077 3.420 21.714 1.00 93.19 76 ASP A CA 1
ATOM 610 C C . ASP A 1 76 ? -19.584 2.537 22.885 1.00 93.19 76 ASP A C 1
ATOM 612 O O . ASP A 1 76 ? -20.680 1.967 22.808 1.00 93.19 76 ASP A O 1
ATOM 616 N N . LEU A 1 77 ? -18.796 2.342 23.952 1.00 92.06 77 LEU A N 1
ATOM 617 C CA . LEU A 1 77 ? -19.226 1.560 25.116 1.00 92.06 77 LEU A CA 1
ATOM 618 C C . LEU A 1 77 ? -20.264 2.322 25.944 1.00 92.06 77 LEU A C 1
ATOM 620 O O . LEU A 1 77 ? -20.122 3.506 26.229 1.00 92.06 77 LEU A O 1
ATOM 624 N N . ASP A 1 78 ? -21.292 1.600 26.391 1.00 90.25 78 ASP A N 1
ATOM 625 C CA . ASP A 1 78 ? -22.312 2.149 27.283 1.00 90.25 78 ASP A CA 1
ATOM 626 C C . ASP A 1 78 ? -21.679 2.502 28.646 1.00 90.25 78 ASP A C 1
ATOM 628 O O . ASP A 1 78 ? -21.078 1.608 29.264 1.00 90.25 78 ASP A O 1
ATOM 632 N N . PRO A 1 79 ? -21.796 3.753 29.137 1.00 87.12 79 PRO A N 1
ATOM 633 C CA . PRO A 1 79 ? -21.249 4.159 30.433 1.00 87.12 79 PRO A CA 1
ATOM 634 C C . PRO A 1 79 ? -21.798 3.335 31.607 1.00 87.12 79 PRO A C 1
ATOM 636 O O 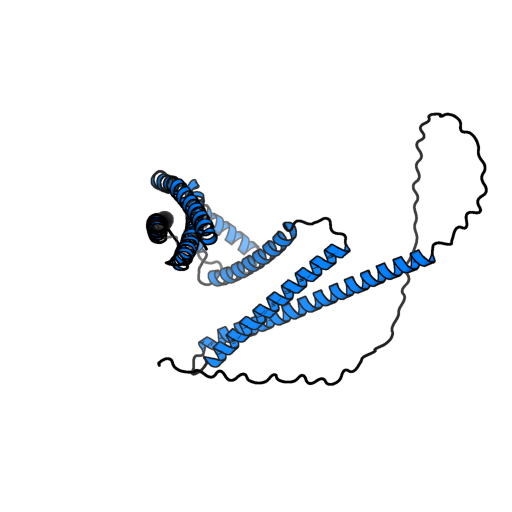. PRO A 1 79 ? -21.081 3.147 32.592 1.00 87.12 79 PRO A O 1
ATOM 639 N N . GLU A 1 80 ? -23.007 2.777 31.476 1.00 89.25 80 GLU A N 1
ATOM 640 C CA . GLU A 1 80 ? -23.640 1.911 32.481 1.00 89.25 80 GLU A CA 1
ATOM 641 C C . GLU A 1 80 ? -23.082 0.473 32.477 1.00 89.25 80 GLU A C 1
ATOM 643 O O . GLU A 1 80 ? -23.479 -0.369 33.288 1.00 89.25 80 GLU A O 1
ATOM 648 N N . THR A 1 81 ? -22.138 0.159 31.579 1.00 87.38 81 THR A N 1
ATOM 649 C CA . THR A 1 81 ? -21.478 -1.151 31.555 1.00 87.38 81 THR A CA 1
ATOM 650 C C . THR A 1 81 ? -20.663 -1.347 32.842 1.00 87.38 81 THR A C 1
ATOM 652 O O . THR A 1 81 ? -19.770 -0.544 33.133 1.00 87.38 81 THR A O 1
ATOM 655 N N . PRO A 1 82 ? -20.873 -2.446 33.592 1.00 82.88 82 PRO A N 1
ATOM 656 C CA . PRO A 1 82 ? -20.013 -2.792 34.719 1.00 82.88 82 PRO A CA 1
ATOM 657 C C . PRO A 1 82 ? -18.550 -2.875 34.264 1.00 82.88 82 PRO A C 1
ATOM 659 O O . PRO A 1 82 ? -18.262 -3.454 33.217 1.00 82.88 82 PRO A O 1
ATOM 662 N N . SER A 1 83 ? -17.627 -2.304 35.040 1.00 89.94 83 SER A N 1
ATOM 663 C CA . SER A 1 83 ? -16.198 -2.191 34.691 1.00 89.94 83 SER A CA 1
ATOM 664 C C . SER A 1 83 ? -15.865 -1.255 33.515 1.00 89.94 83 SER A C 1
ATOM 666 O O . SER A 1 83 ? -14.744 -1.316 33.012 1.00 89.94 83 SER A O 1
ATOM 668 N N . SER A 1 84 ? -16.759 -0.348 33.096 1.00 89.88 84 SER A N 1
ATOM 669 C CA . SER A 1 84 ? -16.463 0.664 32.060 1.00 89.88 84 SER A CA 1
ATOM 670 C C . SER A 1 84 ? -15.165 1.433 32.347 1.00 89.88 84 SER A C 1
ATOM 672 O O . SER A 1 84 ? -14.280 1.491 31.496 1.00 89.88 84 SER A O 1
ATOM 674 N N . SER A 1 85 ? -14.990 1.919 33.579 1.00 91.56 85 SER A N 1
ATOM 675 C CA . SER A 1 85 ? -13.769 2.610 34.030 1.00 91.56 85 SER A CA 1
ATOM 676 C C . SER A 1 85 ? -12.495 1.767 33.849 1.00 91.56 85 SER A C 1
ATOM 678 O O . SER A 1 85 ? -11.507 2.232 33.278 1.00 91.56 85 SER A O 1
ATOM 680 N N . GLU A 1 86 ? -12.525 0.493 34.253 1.00 93.88 86 GLU A N 1
ATOM 681 C CA . GLU A 1 86 ? -11.385 -0.424 34.100 1.00 93.88 86 GLU A CA 1
ATOM 682 C C . GLU A 1 86 ? -11.085 -0.723 32.623 1.00 93.88 86 GLU A C 1
ATOM 684 O O . GLU A 1 86 ? -9.924 -0.873 32.232 1.00 93.88 86 GLU A O 1
ATOM 689 N N . ILE A 1 87 ? -12.128 -0.818 31.791 1.00 93.38 87 ILE A N 1
ATOM 690 C CA . ILE A 1 87 ? -11.996 -1.024 30.348 1.00 93.38 87 ILE A CA 1
ATOM 691 C C . ILE A 1 87 ? -11.344 0.200 29.704 1.00 93.38 87 ILE A C 1
ATOM 693 O O . ILE A 1 87 ? -10.371 0.029 28.970 1.00 93.38 87 ILE A O 1
ATOM 697 N N . HIS A 1 88 ? -11.802 1.416 30.014 1.00 92.88 88 HIS A N 1
ATOM 698 C CA . HIS A 1 88 ? -11.191 2.645 29.504 1.00 92.88 88 HIS A CA 1
ATOM 699 C C . HIS A 1 88 ? -9.728 2.768 29.936 1.00 92.88 88 HIS A C 1
ATOM 701 O O . HIS A 1 88 ? -8.877 3.054 29.099 1.00 92.88 88 HIS A O 1
ATOM 707 N N . GLN A 1 89 ? -9.394 2.448 31.190 1.00 95.69 89 GLN A N 1
ATOM 708 C CA . GLN A 1 89 ? -8.003 2.453 31.652 1.00 95.69 89 GLN A CA 1
ATOM 709 C C . GLN A 1 89 ? -7.116 1.490 30.839 1.00 95.69 89 GLN A C 1
ATOM 711 O O . GLN A 1 89 ? -6.004 1.846 30.442 1.00 95.69 89 GLN A O 1
ATOM 716 N N . LYS A 1 90 ? -7.607 0.279 30.541 1.00 95.75 90 LYS A N 1
ATOM 717 C CA . LYS A 1 90 ? -6.896 -0.685 29.681 1.00 95.75 90 LYS A CA 1
ATOM 718 C C . LYS A 1 90 ? -6.787 -0.207 28.236 1.00 95.75 90 LYS A C 1
ATOM 720 O O . LYS A 1 90 ? -5.761 -0.437 27.601 1.00 95.75 90 LYS A O 1
ATOM 725 N N . VAL A 1 91 ? -7.830 0.427 27.701 1.00 95.81 91 VAL A N 1
ATOM 726 C CA . VAL A 1 91 ? -7.815 1.016 26.356 1.00 95.81 91 VAL A CA 1
ATOM 727 C C . VAL A 1 91 ? -6.740 2.093 26.267 1.00 95.81 91 VAL A C 1
ATOM 729 O O . VAL A 1 91 ? -5.936 2.025 25.343 1.00 95.81 91 VAL A O 1
ATOM 732 N N . THR A 1 92 ? -6.659 2.996 27.246 1.00 96.94 92 THR A N 1
ATOM 733 C CA . THR A 1 92 ? -5.627 4.039 27.308 1.00 96.94 92 THR A CA 1
ATOM 734 C C . THR A 1 92 ? -4.224 3.438 27.340 1.00 96.94 92 THR A C 1
ATOM 736 O O . THR A 1 92 ? -3.402 3.785 26.501 1.00 96.94 92 THR A O 1
ATOM 739 N N . SER A 1 93 ? -3.966 2.459 28.213 1.00 97.44 93 SER A N 1
ATOM 740 C CA . SER A 1 93 ? -2.652 1.799 28.280 1.00 97.44 93 SER A CA 1
ATOM 741 C C . SER A 1 93 ? -2.279 1.077 26.971 1.00 97.44 93 SER A C 1
ATOM 743 O O . SER A 1 93 ? -1.147 1.165 26.488 1.00 97.44 93 SER A O 1
ATOM 745 N N . ASN A 1 94 ? -3.239 0.400 26.334 1.00 96.81 94 ASN A N 1
ATOM 746 C CA . ASN A 1 94 ? -3.026 -0.228 25.026 1.00 96.81 94 ASN A CA 1
ATOM 747 C C . ASN A 1 94 ? -2.788 0.812 23.915 1.00 96.81 94 ASN A C 1
ATOM 749 O O . ASN A 1 94 ? -2.024 0.553 22.988 1.00 96.81 94 ASN A O 1
ATOM 753 N N . ALA A 1 95 ? -3.439 1.974 23.988 1.00 96.50 95 ALA A N 1
ATOM 754 C CA . ALA A 1 95 ? -3.246 3.053 23.029 1.00 96.50 95 ALA A CA 1
ATOM 755 C C . ALA A 1 95 ? -1.865 3.702 23.182 1.00 96.50 95 ALA A C 1
ATOM 757 O O . ALA A 1 95 ? -1.183 3.898 22.182 1.00 96.50 95 ALA A O 1
ATOM 758 N N . GLU A 1 96 ? -1.416 3.950 24.413 1.00 97.25 96 GLU A N 1
ATOM 759 C CA . GLU A 1 96 ? -0.075 4.470 24.709 1.00 97.25 96 GLU A CA 1
ATOM 760 C C . GLU A 1 96 ? 1.020 3.544 24.164 1.00 97.25 96 GLU A C 1
ATOM 762 O O . GLU A 1 96 ? 1.916 3.993 23.450 1.00 97.25 96 GLU A O 1
ATOM 767 N N . THR A 1 97 ? 0.909 2.235 24.414 1.00 97.25 97 THR A N 1
ATOM 768 C CA . THR A 1 97 ? 1.875 1.246 23.898 1.00 97.25 97 THR A CA 1
ATOM 769 C C . THR A 1 97 ? 1.875 1.152 22.368 1.00 97.25 97 THR A C 1
ATOM 771 O O . THR A 1 97 ? 2.935 1.026 21.753 1.00 97.25 97 THR A O 1
ATOM 774 N N . ALA A 1 98 ? 0.707 1.238 21.722 1.00 96.75 98 ALA A N 1
ATOM 775 C CA . ALA A 1 98 ? 0.621 1.289 20.263 1.00 96.75 98 ALA A CA 1
ATOM 776 C C . ALA A 1 98 ? 1.226 2.587 19.699 1.00 96.75 98 ALA A C 1
ATOM 778 O O . ALA A 1 98 ? 1.919 2.548 18.682 1.00 96.75 98 ALA A O 1
ATOM 779 N N . GLN A 1 99 ? 1.012 3.718 20.374 1.00 97.19 99 GLN A N 1
ATOM 780 C CA . GLN A 1 99 ? 1.540 5.017 19.969 1.00 97.19 99 GLN A CA 1
ATOM 781 C C . GLN A 1 99 ? 3.066 5.087 20.096 1.00 97.19 99 GLN A C 1
ATOM 783 O O . GLN A 1 99 ? 3.726 5.619 19.206 1.00 97.19 99 GLN A O 1
ATOM 788 N N . GLU A 1 100 ? 3.642 4.505 21.149 1.00 97.19 100 GLU A N 1
ATOM 789 C CA . GLU A 1 100 ? 5.095 4.362 21.292 1.00 97.19 100 GLU A CA 1
ATOM 790 C C . GLU A 1 100 ? 5.688 3.550 20.128 1.00 97.19 100 GLU A C 1
ATOM 792 O O . GLU A 1 100 ? 6.689 3.939 19.523 1.00 97.19 100 GLU A O 1
ATOM 797 N N . LEU A 1 101 ? 5.031 2.450 19.746 1.00 97.00 101 LEU A N 1
ATOM 798 C CA . LEU A 1 101 ? 5.459 1.630 18.614 1.00 97.00 101 LEU A CA 1
ATOM 799 C C . LEU A 1 101 ? 5.366 2.378 17.271 1.00 97.00 101 LEU A C 1
ATOM 801 O O . LEU A 1 101 ? 6.250 2.221 16.427 1.00 97.00 101 LEU A O 1
ATOM 805 N N . ILE A 1 102 ? 4.325 3.196 17.079 1.00 97.69 102 ILE A N 1
ATOM 806 C CA . ILE A 1 102 ? 4.171 4.086 15.917 1.00 97.69 102 ILE A CA 1
ATOM 807 C C . ILE A 1 102 ? 5.345 5.070 15.841 1.00 97.69 102 ILE A C 1
ATOM 809 O O . ILE A 1 102 ? 5.973 5.181 14.787 1.00 97.69 102 ILE A O 1
ATOM 813 N N . SER A 1 103 ? 5.692 5.728 16.950 1.00 97.62 103 SER A N 1
ATOM 814 C CA . SER A 1 103 ? 6.827 6.660 17.010 1.00 97.62 103 SER A CA 1
ATOM 815 C C . SER A 1 103 ? 8.146 5.969 16.650 1.00 97.62 103 SER A C 1
ATOM 817 O O . SER A 1 103 ? 8.871 6.440 15.774 1.00 97.62 103 SER A O 1
ATOM 819 N N . ASN A 1 104 ? 8.409 4.788 17.222 1.00 96.38 104 ASN A N 1
ATOM 820 C CA . ASN A 1 104 ? 9.602 3.993 16.910 1.00 96.38 104 ASN A CA 1
ATOM 821 C C . ASN A 1 104 ? 9.684 3.616 15.418 1.00 96.38 104 ASN A C 1
ATOM 823 O O . ASN A 1 104 ? 10.758 3.624 14.813 1.00 96.38 104 ASN A O 1
ATOM 827 N N . ALA A 1 105 ? 8.547 3.292 14.795 1.00 96.88 105 ALA A N 1
ATOM 828 C CA . ALA A 1 105 ? 8.495 3.000 13.367 1.00 96.88 105 ALA A CA 1
ATOM 829 C C . ALA A 1 105 ? 8.769 4.240 12.503 1.00 96.88 105 ALA A C 1
ATOM 831 O O . ALA A 1 105 ? 9.478 4.140 11.501 1.00 96.88 105 ALA A O 1
ATOM 832 N N . GLN A 1 106 ? 8.255 5.410 12.888 1.00 97.25 106 GLN A N 1
ATOM 833 C CA . GLN A 1 106 ? 8.530 6.672 12.196 1.00 97.25 106 GLN A CA 1
ATOM 834 C C . GLN A 1 106 ? 10.015 7.052 12.280 1.00 97.25 106 GLN A C 1
ATOM 836 O O . GLN A 1 106 ? 10.611 7.424 11.267 1.00 97.25 106 GLN A O 1
ATOM 841 N N . GLU A 1 107 ? 10.645 6.882 13.443 1.00 96.00 107 GLU A N 1
ATOM 842 C CA . GLU A 1 107 ? 12.091 7.069 13.605 1.00 96.00 107 GLU A CA 1
ATOM 843 C C . GLU A 1 107 ? 12.894 6.134 12.690 1.00 96.00 107 GLU A C 1
ATOM 845 O O . GLU A 1 107 ? 13.827 6.573 12.009 1.00 96.00 107 GLU A O 1
ATOM 850 N N . ALA A 1 108 ? 12.493 4.862 12.591 1.00 94.44 108 ALA A N 1
ATOM 851 C CA . ALA A 1 108 ? 13.120 3.905 11.682 1.00 94.44 108 ALA A CA 1
ATOM 852 C C . ALA A 1 108 ? 12.980 4.320 10.204 1.00 94.44 108 ALA A C 1
ATOM 854 O O . ALA A 1 108 ? 13.941 4.208 9.438 1.00 94.44 108 ALA A O 1
ATOM 855 N N . LEU A 1 109 ? 11.822 4.850 9.794 1.00 94.88 109 LEU A N 1
ATOM 856 C CA . LEU A 1 109 ? 11.609 5.367 8.437 1.00 94.88 109 LEU A CA 1
ATOM 857 C C . LEU A 1 109 ? 12.501 6.577 8.128 1.00 94.88 109 LEU A C 1
ATOM 859 O O . LEU A 1 109 ? 13.056 6.664 7.028 1.00 94.88 109 LEU A O 1
ATOM 863 N N . ILE A 1 110 ? 12.687 7.482 9.093 1.00 94.75 110 ILE A N 1
ATOM 864 C CA . ILE A 1 110 ? 13.621 8.610 8.971 1.00 94.75 110 ILE A CA 1
ATOM 865 C C . ILE A 1 110 ? 15.058 8.094 8.823 1.00 94.75 110 ILE A C 1
ATOM 867 O O . ILE A 1 110 ? 15.795 8.569 7.956 1.00 94.75 110 ILE A O 1
ATOM 871 N N . ALA A 1 111 ? 15.456 7.097 9.617 1.00 92.12 111 ALA A N 1
ATOM 872 C CA . ALA A 1 111 ? 16.772 6.472 9.503 1.00 92.12 111 ALA A CA 1
ATOM 873 C C . ALA A 1 111 ? 16.983 5.828 8.121 1.00 92.12 111 ALA A C 1
ATOM 875 O O . ALA A 1 111 ? 18.036 6.008 7.512 1.00 92.12 111 ALA A O 1
ATOM 876 N N . PHE A 1 112 ? 15.973 5.148 7.567 1.00 91.06 112 PHE A N 1
ATOM 877 C CA . PHE A 1 112 ? 16.048 4.604 6.208 1.00 91.06 112 PHE A CA 1
ATOM 878 C C . PHE A 1 112 ? 16.183 5.678 5.136 1.00 91.06 112 PHE A C 1
ATOM 880 O O . PHE A 1 112 ? 16.917 5.472 4.169 1.00 91.06 112 PHE A O 1
ATOM 887 N N . ALA A 1 113 ? 15.495 6.811 5.287 1.00 90.94 113 ALA A N 1
ATOM 888 C CA . ALA A 1 113 ? 15.643 7.930 4.365 1.00 90.94 113 ALA A CA 1
ATOM 889 C C . ALA A 1 113 ? 17.086 8.459 4.372 1.00 90.94 113 ALA A C 1
ATOM 891 O O . ALA A 1 113 ? 17.682 8.578 3.305 1.00 90.94 113 ALA A O 1
ATOM 892 N N . LYS A 1 114 ? 17.678 8.662 5.558 1.00 91.50 114 LYS A N 1
ATOM 893 C CA . LYS A 1 114 ? 19.081 9.093 5.703 1.00 91.50 114 LYS A CA 1
ATOM 894 C C . LYS A 1 114 ? 20.062 8.105 5.070 1.00 91.50 114 LYS A C 1
ATOM 896 O O . LYS A 1 114 ? 20.859 8.502 4.231 1.00 91.50 114 LYS A O 1
ATOM 901 N N . LEU A 1 115 ? 19.937 6.814 5.384 1.00 88.88 115 LEU A N 1
ATOM 902 C CA . LEU A 1 115 ? 20.794 5.769 4.808 1.00 88.88 115 LEU A CA 1
ATOM 903 C C . LEU A 1 115 ? 20.662 5.673 3.281 1.00 88.88 115 LEU A C 1
ATOM 905 O O . LEU A 1 115 ? 21.628 5.368 2.588 1.00 88.88 115 LEU A O 1
ATOM 909 N N . THR A 1 116 ? 19.465 5.917 2.741 1.00 87.81 116 THR A N 1
ATOM 910 C CA . THR A 1 116 ? 19.251 5.911 1.287 1.00 87.81 116 THR A CA 1
ATOM 911 C C . THR A 1 116 ? 19.981 7.076 0.613 1.00 87.81 116 THR A C 1
ATOM 913 O O . THR A 1 116 ? 20.556 6.870 -0.453 1.00 87.81 116 THR A O 1
ATOM 916 N N . GLU A 1 117 ? 19.987 8.263 1.228 1.00 87.81 117 GLU A N 1
ATOM 917 C CA . GLU A 1 117 ? 20.724 9.431 0.721 1.00 87.81 117 GLU A CA 1
ATOM 918 C C . GLU A 1 117 ? 22.246 9.259 0.859 1.00 87.81 117 GLU A C 1
ATOM 920 O O . GLU A 1 117 ? 22.966 9.482 -0.110 1.00 87.81 117 GLU A O 1
ATOM 925 N N . GLU A 1 118 ? 22.748 8.745 1.987 1.00 86.25 118 GLU A N 1
ATOM 926 C CA . GLU A 1 118 ? 24.184 8.447 2.168 1.00 86.25 118 GLU A CA 1
ATOM 927 C C . GLU A 1 118 ? 24.706 7.462 1.101 1.00 86.25 118 GLU A C 1
ATOM 929 O O . GLU A 1 118 ? 25.780 7.638 0.511 1.00 86.25 118 GLU A O 1
ATOM 934 N N . LEU A 1 119 ? 23.906 6.438 0.780 1.00 82.44 119 LEU A N 1
ATOM 935 C CA . LEU A 1 119 ? 24.207 5.483 -0.292 1.00 82.44 119 LEU A CA 1
ATOM 936 C C . LEU A 1 119 ? 24.132 6.098 -1.697 1.00 82.44 119 LEU A C 1
ATOM 938 O O . LEU A 1 119 ? 24.634 5.483 -2.640 1.00 82.44 119 LEU A O 1
ATOM 942 N N . ARG A 1 120 ? 23.492 7.261 -1.858 1.00 81.19 120 ARG A N 1
ATOM 943 C CA . ARG A 1 120 ? 23.430 8.013 -3.118 1.00 81.19 120 ARG A CA 1
ATOM 944 C C . ARG A 1 120 ? 24.648 8.921 -3.278 1.00 81.19 120 ARG A C 1
ATOM 946 O O . ARG A 1 120 ? 25.233 8.961 -4.353 1.00 81.19 120 ARG A O 1
ATOM 953 N N . GLU A 1 121 ? 25.062 9.597 -2.209 1.00 77.69 121 GLU A N 1
ATOM 954 C CA . GLU A 1 121 ? 26.233 10.489 -2.201 1.00 77.69 121 GLU A CA 1
ATOM 955 C C . GLU A 1 121 ? 27.553 9.738 -2.432 1.00 77.69 121 GLU A C 1
ATOM 957 O O . GLU A 1 121 ? 28.460 10.245 -3.099 1.00 77.69 121 GLU A O 1
ATOM 962 N N . THR A 1 122 ? 27.640 8.497 -1.940 1.00 66.94 122 THR A N 1
ATOM 963 C CA . THR A 1 122 ? 28.809 7.626 -2.147 1.00 66.94 122 THR A CA 1
ATOM 964 C C . THR A 1 122 ? 29.018 7.285 -3.631 1.00 66.94 122 THR A C 1
ATOM 966 O O . THR A 1 122 ? 30.158 7.207 -4.088 1.00 66.94 122 THR A O 1
ATOM 969 N N . ASP A 1 123 ? 27.937 7.146 -4.410 1.00 61.25 123 ASP A N 1
ATOM 970 C CA . ASP A 1 123 ? 28.029 6.874 -5.851 1.00 61.25 123 ASP A CA 1
ATOM 971 C C . ASP A 1 123 ? 28.545 8.111 -6.628 1.00 61.25 123 ASP A C 1
ATOM 973 O O . ASP A 1 123 ? 29.263 7.954 -7.618 1.00 61.25 123 ASP A O 1
ATOM 977 N N . GLU A 1 124 ? 28.251 9.338 -6.173 1.00 56.50 124 GLU A N 1
ATOM 978 C CA . GLU A 1 124 ? 28.615 10.578 -6.884 1.00 56.50 124 GLU A CA 1
ATOM 979 C C . GLU A 1 124 ? 30.021 11.108 -6.549 1.00 56.50 124 GLU A C 1
ATOM 981 O O . GLU A 1 124 ? 30.707 11.624 -7.432 1.00 56.50 124 GLU A O 1
ATOM 986 N N . SER A 1 125 ? 30.512 10.929 -5.316 1.00 53.41 125 SER A N 1
ATOM 987 C CA . SER A 1 125 ? 31.848 11.421 -4.911 1.00 53.41 125 SER A CA 1
ATOM 988 C C . SER A 1 125 ? 33.030 10.667 -5.542 1.00 53.41 125 SER A C 1
ATOM 990 O O . SER A 1 125 ? 34.169 11.128 -5.467 1.00 53.41 125 SER A O 1
ATOM 992 N N . SER A 1 126 ? 32.789 9.538 -6.213 1.00 52.94 126 SER A N 1
ATOM 993 C CA . SER A 1 126 ? 33.821 8.828 -6.986 1.00 52.94 126 SER A CA 1
ATOM 994 C C . SER A 1 126 ? 34.072 9.430 -8.379 1.00 52.94 126 SER A C 1
ATOM 996 O O . SER A 1 126 ? 35.067 9.101 -9.031 1.00 52.94 126 SER A O 1
ATOM 998 N N . ALA A 1 127 ? 33.220 10.349 -8.845 1.00 47.34 127 ALA A N 1
ATOM 999 C CA . ALA A 1 127 ? 33.345 10.978 -10.153 1.00 47.34 127 ALA A CA 1
ATOM 1000 C C . ALA A 1 127 ? 34.120 12.304 -10.064 1.00 47.34 127 ALA A C 1
ATOM 1002 O O . ALA A 1 127 ? 33.550 13.392 -10.153 1.00 47.34 127 ALA A O 1
ATOM 1003 N N . THR A 1 128 ? 35.450 12.237 -9.945 1.00 51.16 128 THR A N 1
ATOM 1004 C CA . THR A 1 128 ? 36.273 13.403 -10.316 1.00 51.16 128 THR A CA 1
ATOM 1005 C C . THR A 1 128 ? 35.977 13.760 -11.782 1.00 51.16 128 THR A C 1
ATOM 1007 O O . THR A 1 128 ? 35.922 12.857 -12.623 1.00 51.16 128 THR A O 1
ATOM 1010 N N . PRO A 1 129 ? 35.737 15.042 -12.127 1.00 49.78 129 PRO A N 1
ATOM 1011 C CA . PRO A 1 129 ? 35.385 15.437 -13.485 1.00 49.78 129 PRO A CA 1
ATOM 1012 C C . PRO A 1 129 ? 36.561 15.154 -14.422 1.00 49.78 129 PRO A C 1
ATOM 1014 O O . PRO A 1 129 ? 37.522 15.917 -14.514 1.00 49.78 129 PRO A O 1
ATOM 1017 N N . LEU A 1 130 ? 36.493 14.016 -15.110 1.00 55.97 130 LEU A N 1
ATOM 1018 C CA . LEU A 1 130 ? 37.442 13.628 -16.140 1.00 55.97 130 LEU A CA 1
ATOM 1019 C C . LEU A 1 130 ? 37.334 14.632 -17.286 1.00 55.97 130 LEU A C 1
ATOM 1021 O O . LEU A 1 130 ? 36.364 14.642 -18.041 1.00 55.97 130 LEU A O 1
ATOM 1025 N N . ASN A 1 131 ? 38.347 15.486 -17.401 1.00 50.47 131 ASN A N 1
ATOM 1026 C CA . ASN A 1 131 ? 38.484 16.478 -18.458 1.00 50.47 131 ASN A CA 1
ATOM 1027 C C . ASN A 1 131 ? 38.773 15.750 -19.786 1.00 50.47 131 ASN A C 1
ATOM 1029 O O . ASN A 1 131 ? 39.923 15.551 -20.182 1.00 50.47 131 ASN A O 1
ATOM 1033 N N . LEU A 1 132 ? 37.725 15.226 -20.422 1.00 59.62 132 LEU A N 1
ATOM 1034 C CA . LEU A 1 132 ? 37.827 14.530 -21.699 1.00 59.62 132 LEU A CA 1
ATOM 1035 C C . LEU A 1 132 ? 37.932 15.558 -22.826 1.00 59.62 132 LEU A C 1
ATOM 1037 O O . LEU A 1 132 ? 37.100 16.456 -22.940 1.00 59.62 132 LEU A O 1
ATOM 1041 N N . ALA A 1 133 ? 38.938 15.393 -23.687 1.00 56.34 133 ALA A N 1
ATOM 1042 C CA . ALA A 1 133 ? 39.037 16.164 -24.918 1.00 56.34 133 ALA A CA 1
ATOM 1043 C C . ALA A 1 133 ? 37.756 15.962 -25.758 1.00 56.34 133 ALA A C 1
ATOM 1045 O O . ALA A 1 133 ? 37.324 14.815 -25.921 1.00 56.34 133 ALA A O 1
ATOM 1046 N N . PRO A 1 134 ? 37.140 17.037 -26.281 1.00 58.97 134 PRO A N 1
ATOM 1047 C CA . PRO A 1 134 ? 35.901 16.943 -27.043 1.00 58.97 134 PRO A CA 1
ATOM 1048 C C . PRO A 1 134 ? 36.098 16.047 -28.271 1.00 58.97 134 PRO A C 1
ATOM 1050 O O . PRO A 1 134 ? 36.929 16.329 -29.135 1.00 58.97 134 PRO A O 1
ATOM 1053 N N . VAL A 1 135 ? 35.340 14.948 -28.337 1.00 65.69 135 VAL A N 1
ATOM 1054 C CA . VAL A 1 135 ? 35.373 14.026 -29.478 1.00 65.69 135 VAL A CA 1
ATOM 1055 C C . VAL A 1 135 ? 34.643 14.696 -30.646 1.00 65.69 135 VAL A C 1
ATOM 1057 O O . VAL A 1 135 ? 33.467 15.039 -30.502 1.00 65.69 135 VAL A O 1
ATOM 1060 N N . PRO A 1 136 ? 35.296 14.913 -31.800 1.00 66.06 136 PRO A N 1
ATOM 1061 C CA . PRO A 1 136 ? 34.644 15.541 -32.940 1.00 66.06 136 PRO A CA 1
ATOM 1062 C C . PRO A 1 136 ? 33.510 14.645 -33.447 1.00 66.06 136 PRO A C 1
ATOM 1064 O O . PRO A 1 136 ? 33.729 13.478 -33.767 1.00 66.06 136 PRO A O 1
ATOM 1067 N N . VAL A 1 137 ? 32.295 15.194 -33.528 1.00 73.19 137 VAL A N 1
ATOM 1068 C CA . VAL A 1 137 ? 31.127 14.485 -34.069 1.00 73.19 137 VAL A CA 1
ATOM 1069 C C . VAL A 1 137 ? 31.327 14.296 -35.578 1.00 73.19 137 VAL A C 1
ATOM 1071 O O . VAL A 1 137 ? 31.383 15.298 -36.303 1.00 73.19 137 VAL A O 1
ATOM 1074 N N . PRO A 1 138 ? 31.434 13.055 -36.085 1.00 71.69 138 PRO A N 1
ATOM 1075 C CA . PRO A 1 138 ? 31.623 12.831 -37.510 1.00 71.69 138 PRO A CA 1
ATOM 1076 C C . PRO A 1 138 ? 30.392 13.276 -38.302 1.00 71.69 138 PRO A C 1
ATOM 1078 O O . PRO A 1 138 ? 29.250 13.132 -37.860 1.00 71.69 138 PRO A O 1
ATOM 1081 N N . LYS A 1 139 ? 30.611 13.790 -39.514 1.00 74.94 139 LYS A N 1
ATOM 1082 C CA . LYS A 1 139 ? 29.527 14.018 -40.474 1.00 74.94 139 LYS A CA 1
ATOM 1083 C C . LYS A 1 139 ? 29.246 12.702 -41.196 1.00 74.94 139 LYS A C 1
ATOM 1085 O O . LYS A 1 139 ? 30.057 12.269 -42.007 1.00 74.94 139 LYS A O 1
ATOM 1090 N N . PHE A 1 140 ? 28.116 12.070 -40.891 1.00 80.19 140 PHE A N 1
ATOM 1091 C CA . PHE A 1 140 ? 27.719 10.815 -41.529 1.00 80.19 140 PHE A CA 1
ATOM 1092 C C . PHE A 1 140 ? 27.269 11.053 -42.972 1.00 80.19 140 PHE A C 1
ATOM 1094 O O . PHE A 1 140 ? 26.394 11.881 -43.222 1.00 80.19 140 PHE A O 1
ATOM 1101 N N . SER A 1 141 ? 27.829 10.290 -43.913 1.00 78.31 141 SER A N 1
ATOM 1102 C CA . SER A 1 141 ? 27.383 10.293 -45.313 1.00 78.31 141 SER A CA 1
ATOM 1103 C C . SER A 1 141 ? 26.160 9.394 -45.560 1.00 78.31 141 SER A C 1
ATOM 1105 O O . SER A 1 141 ? 25.634 9.350 -46.669 1.00 78.31 141 SER A O 1
ATOM 1107 N N . GLY A 1 142 ? 25.714 8.664 -44.528 1.00 79.06 142 GLY A N 1
ATOM 1108 C CA . GLY A 1 142 ? 24.651 7.657 -44.602 1.00 79.06 142 GLY A CA 1
ATOM 1109 C C . GLY A 1 142 ? 25.138 6.253 -44.984 1.00 79.06 142 GLY A C 1
ATOM 1110 O O . GLY A 1 142 ? 24.328 5.336 -45.082 1.00 79.06 142 GLY A O 1
ATOM 1111 N N . ARG A 1 143 ? 26.447 6.052 -45.189 1.00 76.75 143 ARG A N 1
ATOM 1112 C CA . ARG A 1 143 ? 27.035 4.733 -45.468 1.00 76.75 143 ARG A CA 1
ATOM 1113 C C . ARG A 1 143 ? 27.184 3.918 -44.181 1.00 76.75 143 ARG A C 1
ATOM 1115 O O . ARG A 1 143 ? 27.663 4.431 -43.175 1.00 76.75 143 ARG A O 1
ATOM 1122 N N . ILE A 1 144 ? 26.841 2.629 -44.240 1.00 67.06 144 ILE A N 1
ATOM 1123 C CA . ILE A 1 144 ? 26.898 1.699 -43.093 1.00 67.06 144 ILE A CA 1
ATOM 1124 C C . ILE A 1 144 ? 28.320 1.602 -42.509 1.00 67.06 144 ILE A C 1
ATOM 1126 O O . ILE A 1 144 ? 28.491 1.582 -41.296 1.00 67.06 144 ILE A O 1
ATOM 1130 N N . TRP A 1 145 ? 29.352 1.649 -43.353 1.00 73.44 145 TRP A N 1
ATOM 1131 C CA . TRP A 1 145 ? 30.747 1.594 -42.904 1.00 73.44 145 TRP A CA 1
ATOM 1132 C C . TRP A 1 145 ? 31.176 2.795 -42.038 1.00 73.44 145 TRP A C 1
ATOM 1134 O O . TRP A 1 145 ? 31.989 2.641 -41.126 1.00 73.44 145 TRP A O 1
ATOM 1144 N N . ASP A 1 146 ? 30.603 3.985 -42.269 1.00 71.19 146 ASP A N 1
ATOM 1145 C CA . ASP A 1 146 ? 30.871 5.174 -41.443 1.00 71.19 146 ASP A CA 1
ATOM 1146 C C . ASP A 1 146 ? 30.316 4.981 -40.022 1.00 71.19 146 ASP A C 1
ATOM 1148 O O . ASP A 1 146 ? 30.902 5.441 -39.042 1.00 71.19 146 ASP A O 1
ATOM 1152 N N . TRP A 1 147 ? 29.191 4.267 -39.913 1.00 80.06 147 TRP A N 1
ATOM 1153 C CA . TRP A 1 147 ? 28.562 3.913 -38.644 1.00 80.06 147 TRP A CA 1
ATOM 1154 C C . TRP A 1 147 ? 29.396 2.889 -37.872 1.00 80.06 147 TRP A C 1
ATOM 1156 O O . TRP A 1 147 ? 29.658 3.078 -36.685 1.00 80.06 147 TRP A O 1
ATOM 1166 N N . GLU A 1 148 ? 29.875 1.846 -38.548 1.00 81.19 148 GLU A N 1
ATOM 1167 C CA . GLU A 1 148 ? 30.738 0.822 -37.947 1.00 81.19 148 GLU A CA 1
ATOM 1168 C C . GLU A 1 148 ? 32.090 1.399 -37.503 1.00 81.19 148 GLU A C 1
ATOM 1170 O O . GLU A 1 148 ? 32.536 1.138 -36.384 1.00 81.19 148 GLU A O 1
ATOM 1175 N N . SER A 1 149 ? 32.714 2.251 -38.324 1.00 82.00 149 SER A N 1
ATOM 1176 C CA . SER A 1 149 ? 33.960 2.940 -37.958 1.00 82.00 149 SER A CA 1
ATOM 1177 C C . SER A 1 149 ? 33.777 3.877 -36.762 1.00 82.00 149 SER A C 1
ATOM 1179 O O . SER A 1 149 ? 34.630 3.908 -35.872 1.00 82.00 149 SER A O 1
ATOM 1181 N N . PHE A 1 150 ? 32.656 4.605 -36.697 1.00 85.56 150 PHE A N 1
ATOM 1182 C CA . PHE A 1 150 ? 32.330 5.435 -35.539 1.00 85.56 150 PHE A CA 1
ATOM 1183 C C . PHE A 1 150 ? 32.149 4.595 -34.272 1.00 85.56 150 PHE A C 1
ATOM 1185 O O . PHE A 1 150 ? 32.789 4.895 -33.267 1.00 85.56 150 PHE A O 1
ATOM 1192 N N . TRP A 1 151 ? 31.335 3.535 -34.308 1.00 85.50 151 TRP A N 1
ATOM 1193 C CA . TRP A 1 151 ? 31.108 2.695 -33.129 1.00 85.50 151 TRP A CA 1
ATOM 1194 C C . TRP A 1 151 ? 32.370 1.977 -32.667 1.00 85.50 151 TRP A C 1
ATOM 1196 O O . TRP A 1 151 ? 32.585 1.882 -31.464 1.00 85.50 151 TRP A O 1
ATOM 1206 N N . ASN A 1 152 ? 33.243 1.544 -33.577 1.00 82.62 152 ASN A N 1
ATOM 1207 C CA . ASN A 1 152 ? 34.531 0.963 -33.200 1.00 82.62 152 ASN A CA 1
ATOM 1208 C C . ASN A 1 152 ? 35.444 1.990 -32.516 1.00 82.62 152 ASN A C 1
ATOM 1210 O O . ASN A 1 152 ? 35.995 1.704 -31.452 1.00 82.62 152 ASN A O 1
ATOM 1214 N N . ALA A 1 153 ? 35.567 3.202 -33.066 1.00 77.31 153 ALA A N 1
ATOM 1215 C CA . ALA A 1 153 ? 36.356 4.270 -32.450 1.00 77.31 153 ALA A CA 1
ATOM 1216 C C . ALA A 1 153 ? 35.760 4.734 -31.106 1.00 77.31 153 ALA A C 1
ATOM 1218 O O . ALA A 1 153 ? 36.491 4.959 -30.140 1.00 77.31 153 ALA A O 1
ATOM 1219 N N . PHE A 1 154 ? 34.432 4.830 -31.020 1.00 79.50 154 PHE A N 1
ATOM 1220 C CA . PHE A 1 154 ? 33.703 5.182 -29.804 1.00 79.50 154 PHE A CA 1
ATOM 1221 C C . PHE A 1 154 ? 33.846 4.101 -28.731 1.00 79.50 154 PHE A C 1
ATOM 1223 O O . PHE A 1 154 ? 34.184 4.414 -27.593 1.00 79.50 154 PHE A O 1
ATOM 1230 N N . ASN A 1 155 ? 33.676 2.826 -29.086 1.00 79.56 155 ASN A N 1
ATOM 1231 C CA . ASN A 1 155 ? 33.874 1.706 -28.171 1.00 79.56 155 ASN A CA 1
ATOM 1232 C C . ASN A 1 155 ? 35.309 1.682 -27.656 1.00 79.56 155 ASN A C 1
ATOM 1234 O O . ASN A 1 155 ? 35.515 1.621 -26.447 1.00 79.56 155 ASN A O 1
ATOM 1238 N N . HIS A 1 156 ? 36.304 1.849 -28.527 1.00 76.31 156 HIS A N 1
ATOM 1239 C CA . HIS A 1 156 ? 37.686 1.954 -28.075 1.00 76.31 156 HIS A CA 1
ATOM 1240 C C . HIS A 1 156 ? 37.928 3.175 -27.183 1.00 76.31 156 HIS A C 1
ATOM 1242 O O . HIS A 1 156 ? 38.635 3.041 -26.196 1.00 76.31 156 HIS A O 1
ATOM 1248 N N . SER A 1 157 ? 37.336 4.338 -27.444 1.00 71.56 157 SER A N 1
ATOM 1249 C CA . SER A 1 157 ? 37.569 5.545 -26.632 1.00 71.56 157 SER A CA 1
ATOM 1250 C C . SER A 1 157 ? 36.838 5.526 -25.279 1.00 71.56 157 SER A C 1
ATOM 1252 O O . SER A 1 157 ? 37.389 5.943 -24.259 1.00 71.56 157 SER A O 1
ATOM 1254 N N . VAL A 1 158 ? 35.610 5.001 -25.252 1.00 68.75 158 VAL A N 1
ATOM 1255 C CA . VAL A 1 158 ? 34.711 5.030 -24.086 1.00 68.75 158 VAL A CA 1
ATOM 1256 C C . VAL A 1 158 ? 34.814 3.764 -23.238 1.00 68.75 158 VAL A C 1
ATOM 1258 O O . VAL A 1 158 ? 34.717 3.847 -22.016 1.00 68.75 158 VAL A O 1
ATOM 1261 N N . HIS A 1 159 ? 35.020 2.590 -23.844 1.00 65.38 159 HIS A N 1
ATOM 1262 C CA . HIS A 1 159 ? 35.037 1.314 -23.115 1.00 65.38 159 HIS A CA 1
ATOM 1263 C C . HIS A 1 159 ? 36.435 0.884 -22.668 1.00 65.38 159 HIS A C 1
ATOM 1265 O O . HIS A 1 159 ? 36.534 0.160 -21.684 1.00 65.38 159 HIS A O 1
ATOM 1271 N N . SER A 1 160 ? 37.513 1.342 -23.321 1.00 65.88 160 SER A N 1
ATOM 1272 C CA . SER A 1 160 ? 38.879 1.052 -22.844 1.00 65.88 160 SER A CA 1
ATOM 1273 C C . SER A 1 160 ? 39.286 1.883 -21.624 1.00 65.88 160 SER A C 1
ATOM 1275 O O . SER A 1 160 ? 40.244 1.545 -20.933 1.00 65.88 160 SER A O 1
ATOM 1277 N N . ARG A 1 161 ? 38.559 2.970 -21.338 1.00 59.16 161 ARG A N 1
ATOM 1278 C CA . ARG A 1 161 ? 38.794 3.819 -20.170 1.00 59.16 161 ARG A CA 1
ATOM 1279 C C . ARG A 1 161 ? 37.875 3.375 -19.031 1.00 59.16 161 ARG A C 1
ATOM 1281 O O . ARG A 1 161 ? 36.673 3.203 -19.236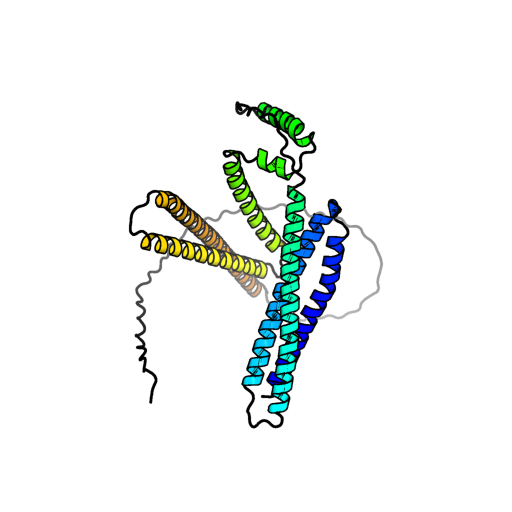 1.00 59.16 161 ARG A O 1
ATOM 1288 N N . ASN A 1 162 ? 38.436 3.220 -17.829 1.00 60.72 162 ASN A N 1
ATOM 1289 C CA . ASN A 1 162 ? 37.700 2.891 -16.603 1.00 60.72 162 ASN A CA 1
ATOM 1290 C C . ASN A 1 162 ? 36.900 4.110 -16.107 1.00 60.72 162 ASN A C 1
ATOM 1292 O O . ASN A 1 162 ? 37.220 4.731 -15.100 1.00 60.72 162 ASN A O 1
ATOM 1296 N N . ILE A 1 163 ? 35.917 4.520 -16.903 1.00 63.03 163 ILE A N 1
ATOM 1297 C CA . ILE A 1 163 ? 35.008 5.621 -16.608 1.00 63.03 163 ILE A CA 1
ATOM 1298 C C . ILE A 1 163 ? 33.718 4.991 -16.084 1.00 63.03 163 ILE A C 1
ATOM 1300 O O . ILE A 1 163 ? 33.144 4.126 -16.754 1.00 63.03 163 ILE A O 1
ATOM 1304 N N . GLY A 1 164 ? 33.269 5.410 -14.898 1.00 61.88 164 GLY A N 1
ATOM 1305 C CA . GLY A 1 164 ? 32.032 4.918 -14.290 1.00 61.88 164 GLY A CA 1
ATOM 1306 C C . GLY A 1 164 ? 30.833 5.067 -15.234 1.00 61.88 164 GLY A C 1
ATOM 1307 O O . GLY A 1 164 ? 30.715 6.062 -15.954 1.00 61.88 164 GLY A O 1
ATOM 1308 N N . ASN A 1 165 ? 29.936 4.075 -15.244 1.00 62.25 165 ASN A N 1
ATOM 1309 C CA . ASN A 1 165 ? 28.801 4.003 -16.179 1.00 62.25 165 ASN A CA 1
ATOM 1310 C C . ASN A 1 165 ? 27.915 5.263 -16.175 1.00 62.25 165 ASN A C 1
ATOM 1312 O O . ASN A 1 165 ? 27.345 5.604 -17.208 1.00 62.25 165 ASN A O 1
ATOM 1316 N N . LEU A 1 166 ? 27.854 5.989 -15.056 1.00 51.03 166 LEU A N 1
ATOM 1317 C CA . LEU A 1 166 ? 27.087 7.230 -14.926 1.00 51.03 166 LEU A CA 1
ATOM 1318 C C . LEU A 1 166 ? 27.626 8.357 -15.829 1.00 51.03 166 LEU A C 1
ATOM 1320 O O . LEU A 1 166 ? 26.856 9.065 -16.472 1.00 51.03 166 LEU A O 1
ATOM 1324 N N . TYR A 1 167 ? 28.953 8.479 -15.944 1.00 56.22 167 TYR A N 1
ATOM 1325 C CA . TYR A 1 167 ? 29.599 9.502 -16.774 1.00 56.22 167 TYR A CA 1
ATOM 1326 C C . TYR A 1 167 ? 29.544 9.152 -18.271 1.00 56.22 167 TYR A C 1
ATOM 1328 O O . TYR A 1 167 ? 29.518 10.030 -19.135 1.00 56.22 167 TYR A O 1
ATOM 1336 N N . LYS A 1 168 ? 29.463 7.851 -18.593 1.00 59.16 168 LYS A N 1
ATOM 1337 C CA . LYS A 1 168 ? 29.207 7.381 -19.963 1.00 59.16 168 LYS A CA 1
ATOM 1338 C C . LYS A 1 168 ? 27.828 7.827 -20.454 1.00 59.16 168 LYS A C 1
ATOM 1340 O O . LYS A 1 168 ? 27.712 8.202 -21.615 1.00 59.16 168 LYS A O 1
ATOM 1345 N N . MET A 1 169 ? 26.823 7.860 -19.574 1.00 53.50 169 MET A N 1
ATOM 1346 C CA . MET A 1 169 ? 25.467 8.301 -19.921 1.00 53.50 169 MET A CA 1
ATOM 1347 C C . MET A 1 169 ? 25.351 9.823 -20.075 1.00 53.50 169 MET A C 1
ATOM 1349 O O . MET A 1 169 ? 24.714 10.287 -21.014 1.00 53.50 169 MET A O 1
ATOM 1353 N N . THR A 1 170 ? 25.998 10.629 -19.230 1.00 54.94 170 THR A N 1
ATOM 1354 C CA . THR A 1 170 ? 25.924 12.101 -19.345 1.00 54.94 170 THR A CA 1
ATOM 1355 C C . THR A 1 170 ? 26.628 12.653 -20.587 1.00 54.94 170 THR A C 1
ATOM 1357 O O . THR A 1 170 ? 26.110 13.581 -21.202 1.00 54.94 170 THR A O 1
ATOM 1360 N N . GLN A 1 171 ? 27.740 12.054 -21.030 1.00 56.25 171 GLN A N 1
ATOM 1361 C CA . GLN A 1 171 ? 28.367 12.381 -22.326 1.00 56.25 171 GLN A CA 1
ATOM 1362 C C . GLN A 1 171 ? 27.516 11.942 -23.528 1.00 56.25 171 GLN A C 1
ATOM 1364 O O . GLN A 1 171 ? 27.540 12.578 -24.581 1.00 56.25 171 GLN A O 1
ATOM 1369 N N . GLN A 1 172 ? 26.732 10.873 -23.372 1.00 53.53 172 GLN A N 1
ATOM 1370 C CA . GLN A 1 172 ? 25.816 10.402 -24.407 1.00 53.53 172 GLN A CA 1
ATOM 1371 C C . GLN A 1 172 ? 24.613 11.347 -24.580 1.00 53.53 172 GLN A C 1
ATOM 1373 O O . GLN A 1 172 ? 24.023 11.349 -25.648 1.00 53.53 172 GLN A O 1
ATOM 1378 N N . ASN A 1 173 ? 24.306 12.222 -23.610 1.00 46.44 173 ASN A N 1
ATOM 1379 C CA . ASN A 1 173 ? 23.065 13.010 -23.538 1.00 46.44 173 ASN A CA 1
ATOM 1380 C C . ASN A 1 173 ? 23.205 14.491 -23.951 1.00 46.44 173 ASN A C 1
ATOM 1382 O O . ASN A 1 173 ? 22.611 15.378 -23.337 1.00 46.44 173 ASN A O 1
ATOM 1386 N N . GLY A 1 174 ? 23.950 14.798 -25.018 1.00 51.97 174 GLY A N 1
ATOM 1387 C CA . GLY A 1 174 ? 23.847 16.120 -25.656 1.00 51.97 174 GLY A CA 1
ATOM 1388 C C . GLY A 1 174 ? 22.409 16.412 -26.141 1.00 51.97 174 GLY A C 1
ATOM 1389 O O . GLY A 1 174 ? 21.643 15.473 -26.368 1.00 51.97 174 GLY A O 1
ATOM 1390 N N . PRO A 1 175 ? 22.017 17.682 -26.386 1.00 50.97 175 PRO A N 1
ATOM 1391 C CA . PRO A 1 175 ? 20.623 18.092 -26.653 1.00 50.97 175 PRO A CA 1
ATOM 1392 C C . PRO A 1 175 ? 19.963 17.433 -27.879 1.00 50.97 175 PRO A C 1
ATOM 1394 O O . PRO A 1 175 ? 18.752 17.510 -28.058 1.00 50.97 175 PRO A O 1
ATOM 1397 N N . ARG A 1 176 ? 20.752 16.757 -28.720 1.00 46.56 176 ARG A N 1
ATOM 1398 C CA . ARG A 1 176 ? 20.293 16.003 -29.892 1.00 46.56 176 ARG A CA 1
ATOM 1399 C C . ARG A 1 176 ? 20.081 14.507 -29.619 1.00 46.56 176 ARG A C 1
ATOM 1401 O O . ARG A 1 176 ? 19.382 13.847 -30.377 1.00 46.56 176 ARG A O 1
ATOM 1408 N N . VAL A 1 177 ? 20.675 13.988 -28.546 1.00 52.31 177 VAL A N 1
ATOM 1409 C CA . VAL A 1 177 ? 20.491 12.612 -28.075 1.00 52.31 177 VAL A CA 1
ATOM 1410 C C . VAL A 1 177 ? 19.372 12.546 -27.042 1.00 52.31 177 VAL A C 1
ATOM 1412 O O . VAL A 1 177 ? 18.645 11.570 -27.050 1.00 52.31 177 VAL A O 1
ATOM 1415 N N . ALA A 1 178 ? 19.126 13.603 -26.259 1.00 48.34 178 ALA A N 1
ATOM 1416 C CA . ALA A 1 178 ? 17.960 13.685 -25.369 1.00 48.34 178 ALA A CA 1
ATOM 1417 C C . ALA A 1 178 ? 16.628 13.451 -26.111 1.00 48.34 178 ALA A C 1
ATOM 1419 O O . ALA A 1 178 ? 15.786 12.696 -25.647 1.00 48.34 178 ALA A O 1
ATOM 1420 N N . THR A 1 179 ? 16.480 14.000 -27.320 1.00 51.62 179 THR A N 1
ATOM 1421 C CA . THR A 1 179 ? 15.294 13.780 -28.169 1.00 51.62 179 THR A CA 1
ATOM 1422 C C . THR A 1 179 ? 15.231 12.362 -28.746 1.00 51.62 179 THR A C 1
ATOM 1424 O O . THR A 1 179 ? 14.151 11.791 -28.846 1.00 51.62 179 THR A O 1
ATOM 1427 N N . GLN A 1 180 ? 16.374 11.759 -29.097 1.00 52.12 180 GLN A N 1
ATOM 1428 C CA . GLN A 1 180 ? 16.421 10.350 -29.516 1.00 52.12 180 GLN A CA 1
ATOM 1429 C C . GLN A 1 180 ? 16.217 9.382 -28.346 1.00 52.12 180 GLN A C 1
ATOM 1431 O O . GLN A 1 180 ? 15.655 8.312 -28.546 1.00 52.12 180 GLN A O 1
ATOM 1436 N N . ILE A 1 181 ? 16.646 9.747 -27.139 1.00 49.81 181 ILE A N 1
ATOM 1437 C CA . ILE A 1 181 ? 16.444 8.981 -25.912 1.00 49.81 181 ILE A CA 1
ATOM 1438 C C . ILE A 1 181 ? 14.988 9.054 -25.497 1.00 49.81 181 ILE A C 1
ATOM 1440 O O . ILE A 1 181 ? 14.428 7.999 -25.273 1.00 49.81 181 ILE A O 1
ATOM 1444 N N . GLU A 1 182 ? 14.334 10.217 -25.509 1.00 60.31 182 GLU A N 1
ATOM 1445 C CA . GLU A 1 182 ? 12.884 10.299 -25.278 1.00 60.31 182 GLU A CA 1
ATOM 1446 C C . GLU A 1 182 ? 12.105 9.443 -26.292 1.00 60.31 182 GLU A C 1
ATOM 1448 O O . GLU A 1 182 ? 11.173 8.724 -25.930 1.00 60.31 182 GLU A O 1
ATOM 1453 N N . GLU A 1 183 ? 12.517 9.446 -27.566 1.00 64.75 183 GLU A N 1
ATOM 1454 C CA . GLU A 1 183 ? 11.888 8.615 -28.596 1.00 64.75 183 GLU A CA 1
ATOM 1455 C C . GLU A 1 183 ? 12.161 7.112 -28.387 1.00 64.75 183 GLU A C 1
ATOM 1457 O O . GLU A 1 183 ? 11.276 6.278 -28.604 1.00 64.75 183 GLU A O 1
ATOM 1462 N N . MET A 1 184 ? 13.369 6.740 -27.950 1.00 53.56 184 MET A N 1
ATOM 1463 C CA . MET A 1 184 ? 13.718 5.352 -27.636 1.00 53.56 184 MET A CA 1
ATOM 1464 C C . MET A 1 184 ? 13.112 4.875 -26.316 1.00 53.56 184 MET A C 1
ATOM 1466 O O . MET A 1 184 ? 12.680 3.733 -26.265 1.00 53.56 184 MET A O 1
ATOM 1470 N N . GLU A 1 185 ? 13.011 5.718 -25.292 1.00 61.28 185 GLU A N 1
ATOM 1471 C CA . GLU A 1 185 ? 12.342 5.452 -24.015 1.00 61.28 185 GLU A CA 1
ATOM 1472 C C . GLU A 1 185 ? 10.842 5.278 -24.227 1.00 61.28 185 GLU A C 1
ATOM 1474 O O . GLU A 1 185 ? 10.255 4.345 -23.689 1.00 61.28 185 GLU A O 1
ATOM 1479 N N . TYR A 1 186 ? 10.222 6.090 -25.089 1.00 68.19 186 TYR A N 1
ATOM 1480 C CA . TYR A 1 186 ? 8.833 5.890 -25.498 1.00 68.19 186 TYR A CA 1
ATOM 1481 C C . TYR A 1 186 ? 8.639 4.549 -26.222 1.00 68.19 186 TYR A C 1
ATOM 1483 O O . TYR A 1 186 ? 7.694 3.814 -25.932 1.00 68.19 186 TYR A O 1
ATOM 1491 N N . LYS A 1 187 ? 9.553 4.181 -27.132 1.00 61.69 187 LYS A N 1
ATOM 1492 C CA . LYS A 1 187 ? 9.520 2.883 -27.834 1.00 61.69 187 LYS A CA 1
ATOM 1493 C C . LYS A 1 187 ? 9.808 1.700 -26.902 1.00 61.69 187 LYS A C 1
ATOM 1495 O O . LYS A 1 187 ? 9.178 0.657 -27.059 1.00 61.69 187 LYS A O 1
ATOM 1500 N N . LEU A 1 188 ? 10.713 1.861 -25.936 1.00 61.88 188 LEU A N 1
ATOM 1501 C CA . LEU A 1 188 ? 11.042 0.870 -24.909 1.00 61.88 188 LEU A CA 1
ATOM 1502 C C . LEU A 1 188 ? 9.868 0.662 -23.962 1.00 61.88 188 LEU A C 1
ATOM 1504 O O . LEU A 1 188 ? 9.481 -0.479 -23.755 1.00 61.88 188 LEU A O 1
ATOM 1508 N N . LYS A 1 189 ? 9.235 1.735 -23.487 1.00 68.88 189 LYS A N 1
ATOM 1509 C CA . LYS A 1 189 ? 8.056 1.673 -22.621 1.00 68.88 189 LYS A CA 1
ATOM 1510 C C . LYS A 1 189 ? 6.855 1.050 -23.330 1.00 68.88 189 LYS A C 1
ATOM 1512 O O . LYS A 1 189 ? 6.198 0.181 -22.778 1.00 68.88 189 LYS A O 1
ATOM 1517 N N . LEU A 1 190 ? 6.638 1.390 -24.602 1.00 67.19 190 LEU A N 1
ATOM 1518 C CA . LEU A 1 190 ? 5.621 0.743 -25.436 1.00 67.19 190 LEU A CA 1
ATOM 1519 C C . LEU A 1 190 ? 5.904 -0.756 -25.643 1.00 67.19 190 LEU A C 1
ATOM 1521 O O . LEU A 1 190 ? 4.979 -1.564 -25.733 1.00 67.19 190 LEU A O 1
ATOM 1525 N N . HIS A 1 191 ? 7.178 -1.136 -25.749 1.00 56.75 191 HIS A N 1
ATOM 1526 C CA . HIS A 1 191 ? 7.587 -2.532 -25.856 1.00 56.75 191 HIS A CA 1
ATOM 1527 C C . HIS A 1 191 ? 7.461 -3.269 -24.515 1.00 56.75 191 HIS A C 1
ATOM 1529 O O . HIS A 1 191 ? 7.043 -4.423 -24.500 1.00 56.75 191 HIS A O 1
ATOM 1535 N N . GLU A 1 192 ? 7.766 -2.610 -23.400 1.00 62.59 192 GLU A N 1
ATOM 1536 C CA . GLU A 1 192 ? 7.621 -3.121 -22.038 1.00 62.59 192 GLU A CA 1
ATOM 1537 C C . GLU A 1 192 ? 6.147 -3.347 -21.693 1.00 62.59 192 GLU A C 1
ATOM 1539 O O . GLU A 1 192 ? 5.790 -4.469 -21.355 1.00 62.59 192 GLU A O 1
ATOM 1544 N N . ASP A 1 193 ? 5.262 -2.384 -21.966 1.00 68.81 193 ASP A N 1
ATOM 1545 C CA . ASP A 1 193 ? 3.805 -2.537 -21.826 1.00 68.81 193 ASP A CA 1
ATOM 1546 C C . ASP A 1 193 ? 3.268 -3.700 -22.685 1.00 68.81 193 ASP A C 1
ATOM 1548 O O . ASP A 1 193 ? 2.383 -4.464 -22.283 1.00 68.81 193 ASP A O 1
ATOM 1552 N N . ARG A 1 194 ? 3.831 -3.881 -23.887 1.00 70.12 194 ARG A N 1
ATOM 1553 C CA . ARG A 1 194 ? 3.485 -4.991 -24.785 1.00 70.12 194 ARG A CA 1
ATOM 1554 C C . ARG A 1 194 ? 4.002 -6.336 -24.266 1.00 70.12 194 ARG A C 1
ATOM 1556 O O . ARG A 1 194 ? 3.315 -7.344 -24.430 1.00 70.12 194 ARG A O 1
ATOM 1563 N N . MET A 1 195 ? 5.178 -6.369 -23.643 1.00 53.81 195 MET A N 1
ATOM 1564 C CA . MET A 1 195 ? 5.737 -7.570 -23.019 1.00 53.81 195 MET A CA 1
ATOM 1565 C C . MET A 1 195 ? 5.026 -7.917 -21.713 1.00 53.81 195 MET A C 1
ATOM 1567 O O . MET A 1 195 ? 4.722 -9.085 -21.510 1.00 53.81 195 MET A O 1
ATOM 1571 N N . GLU A 1 196 ? 4.689 -6.947 -20.866 1.00 64.44 196 GLU A N 1
ATOM 1572 C CA . GLU A 1 196 ? 3.912 -7.163 -19.644 1.00 64.44 196 GLU A CA 1
ATOM 1573 C C . GLU A 1 196 ? 2.506 -7.674 -19.962 1.00 64.44 196 GLU A C 1
ATOM 1575 O O . GLU A 1 196 ? 2.049 -8.636 -19.345 1.00 64.44 196 GLU A O 1
ATOM 1580 N N . SER A 1 197 ? 1.863 -7.129 -21.000 1.00 68.31 197 SER A N 1
ATOM 1581 C CA . SER A 1 197 ? 0.605 -7.662 -21.535 1.00 68.31 197 SER A CA 1
ATOM 1582 C C . SER A 1 197 ? 0.751 -9.124 -21.986 1.00 68.31 197 SER A C 1
ATOM 1584 O O . SER A 1 197 ? -0.100 -9.968 -21.693 1.00 68.31 197 SER A O 1
ATOM 1586 N N . MET A 1 198 ? 1.863 -9.468 -22.638 1.00 52.53 198 MET A N 1
ATOM 1587 C CA . MET A 1 198 ? 2.141 -10.827 -23.110 1.00 52.53 198 MET A CA 1
ATOM 1588 C C . MET A 1 198 ? 2.515 -11.790 -21.965 1.00 52.53 198 MET A C 1
ATOM 1590 O O . MET A 1 198 ? 2.124 -12.955 -21.985 1.00 52.53 198 MET A O 1
ATOM 1594 N N . ILE A 1 199 ? 3.203 -11.312 -20.928 1.00 56.72 199 ILE A N 1
ATOM 1595 C CA . ILE A 1 199 ? 3.578 -12.078 -19.731 1.00 56.72 199 ILE A CA 1
ATOM 1596 C C . ILE A 1 199 ? 2.357 -12.318 -18.835 1.00 56.72 199 ILE A C 1
ATOM 1598 O O . ILE A 1 199 ? 2.156 -13.438 -18.370 1.00 56.72 199 ILE A O 1
ATOM 1602 N N . GLN A 1 200 ? 1.473 -11.331 -18.667 1.00 58.84 200 GLN A N 1
ATOM 1603 C CA . GLN A 1 200 ? 0.175 -11.519 -18.002 1.00 58.84 200 GLN A CA 1
ATOM 1604 C C . GLN A 1 200 ? -0.708 -12.533 -18.749 1.00 58.84 200 GLN A C 1
ATOM 1606 O O . GLN A 1 200 ? -1.464 -13.268 -18.116 1.00 58.84 200 GLN A O 1
ATOM 1611 N N . THR A 1 201 ? -0.544 -12.651 -20.072 1.00 53.12 201 THR A N 1
ATOM 1612 C CA . THR A 1 201 ? -1.192 -13.688 -20.897 1.00 53.12 201 THR A CA 1
ATOM 1613 C C . THR A 1 201 ? -0.605 -15.092 -20.662 1.00 53.12 201 THR A C 1
ATOM 1615 O O . THR A 1 201 ? -1.315 -16.082 -20.823 1.00 53.12 201 THR A O 1
ATOM 1618 N N . LEU A 1 202 ? 0.670 -15.202 -20.267 1.00 43.50 202 LEU A N 1
ATOM 1619 C CA . LEU A 1 202 ? 1.369 -16.478 -20.037 1.00 43.50 202 LEU A CA 1
ATOM 1620 C C . LEU A 1 202 ? 1.294 -16.975 -18.582 1.00 43.50 202 LEU A C 1
ATOM 1622 O O . LEU A 1 202 ? 1.354 -18.181 -18.354 1.00 43.50 202 LEU A O 1
ATOM 1626 N N . ILE A 1 203 ? 1.180 -16.065 -17.609 1.00 43.50 203 ILE A N 1
ATOM 1627 C CA . ILE A 1 203 ? 1.193 -16.380 -16.167 1.00 43.50 203 ILE A CA 1
ATOM 1628 C C . ILE A 1 203 ? -0.215 -16.602 -15.602 1.00 43.50 203 ILE A C 1
ATOM 1630 O O . ILE A 1 203 ? -0.352 -17.267 -14.572 1.00 43.50 203 ILE A O 1
ATOM 1634 N N . ALA A 1 204 ? -1.272 -16.113 -16.263 1.00 45.53 204 ALA A N 1
ATOM 1635 C CA . ALA A 1 204 ? -2.630 -16.479 -15.879 1.00 45.53 204 ALA A CA 1
ATOM 1636 C C . ALA A 1 204 ? -2.740 -18.014 -15.919 1.00 45.53 204 ALA A C 1
ATOM 1638 O O . ALA A 1 204 ? -2.500 -18.603 -16.982 1.00 45.53 204 ALA A O 1
ATOM 1639 N N . PRO A 1 205 ? -3.044 -18.688 -14.786 1.00 40.59 205 PRO A N 1
ATOM 1640 C CA . PRO A 1 205 ? -3.218 -20.129 -14.797 1.00 40.59 205 PRO A CA 1
ATOM 1641 C C . PRO A 1 205 ? -4.234 -20.412 -15.890 1.00 40.59 205 PRO A C 1
ATOM 1643 O O . PRO A 1 205 ? -5.251 -19.731 -15.962 1.00 40.59 205 PRO A O 1
ATOM 1646 N N . THR A 1 206 ? -3.924 -21.337 -16.790 1.00 46.97 206 THR A N 1
ATOM 1647 C CA . THR A 1 206 ? -4.883 -21.830 -17.771 1.00 46.97 206 THR A CA 1
ATOM 1648 C C . THR A 1 206 ? -5.649 -22.956 -17.087 1.00 46.97 206 THR A C 1
ATOM 1650 O O . THR A 1 206 ? -5.186 -24.100 -17.085 1.00 46.97 206 THR A O 1
ATOM 1653 N N . PRO A 1 207 ? -6.810 -22.689 -16.457 1.00 47.66 207 PRO A N 1
ATOM 1654 C CA . PRO A 1 207 ? -7.725 -23.755 -16.126 1.00 47.66 207 PRO A CA 1
ATOM 1655 C C . PRO A 1 207 ? -7.995 -24.536 -17.407 1.00 47.66 207 PRO A C 1
ATOM 1657 O O . PRO A 1 207 ? -8.093 -23.963 -18.497 1.00 47.66 207 PRO A O 1
ATOM 1660 N N . ARG A 1 208 ? -8.042 -25.863 -17.278 1.00 47.91 208 ARG A N 1
ATOM 1661 C CA . ARG A 1 208 ? -8.368 -26.790 -18.364 1.00 47.91 208 ARG A CA 1
ATOM 1662 C C . ARG A 1 208 ? -9.821 -26.570 -18.784 1.00 47.91 208 ARG A C 1
ATOM 1664 O O . ARG A 1 208 ? -10.705 -27.343 -18.444 1.00 47.91 208 ARG A O 1
ATOM 1671 N N . TYR A 1 209 ? -10.057 -25.475 -19.481 1.00 53.00 209 TYR A N 1
ATOM 1672 C CA . TYR A 1 209 ? -11.338 -25.080 -20.023 1.00 53.00 209 TYR A CA 1
ATOM 1673 C C . TYR A 1 209 ? -11.451 -25.596 -21.452 1.00 53.00 209 TYR A C 1
ATOM 1675 O O . TYR A 1 209 ? -10.468 -25.615 -22.206 1.00 53.00 209 TYR A O 1
ATOM 1683 N N . GLY A 1 210 ? -12.657 -26.035 -21.814 1.00 72.06 210 GLY A N 1
ATOM 1684 C CA . GLY A 1 210 ? -12.978 -26.409 -23.186 1.00 72.06 210 GLY A CA 1
ATOM 1685 C C . GLY A 1 210 ? -12.765 -25.231 -24.140 1.00 72.06 210 GLY A C 1
ATOM 1686 O O . GLY A 1 210 ? -12.729 -24.073 -23.727 1.00 72.06 210 GLY A O 1
ATOM 1687 N N . GLU A 1 211 ? -12.622 -25.519 -25.431 1.00 70.75 211 GLU A N 1
ATOM 1688 C CA . GLU A 1 211 ? -12.381 -24.522 -26.491 1.00 70.75 211 GLU A CA 1
ATOM 1689 C C . GLU A 1 211 ? -13.381 -23.345 -26.448 1.00 70.75 211 GLU A C 1
ATOM 1691 O O . GLU A 1 211 ? -12.989 -22.187 -26.586 1.00 70.75 211 GLU A O 1
ATOM 1696 N N . ALA A 1 212 ? -14.644 -23.626 -26.108 1.00 68.62 212 ALA A N 1
ATOM 1697 C CA . ALA A 1 212 ? -15.702 -22.627 -25.947 1.00 68.62 212 ALA A CA 1
ATOM 1698 C C . ALA A 1 212 ? -15.483 -21.663 -24.763 1.00 68.62 212 ALA A C 1
ATOM 1700 O O . ALA A 1 212 ? -15.778 -20.472 -24.858 1.00 68.62 212 ALA A O 1
ATOM 1701 N N . ASP A 1 213 ? -14.940 -22.151 -23.649 1.00 73.69 213 ASP A N 1
ATOM 1702 C CA . ASP A 1 213 ? -14.691 -21.333 -22.459 1.00 73.69 213 ASP A CA 1
ATOM 1703 C C . ASP A 1 213 ? -13.441 -20.454 -22.641 1.00 73.69 213 ASP A C 1
ATOM 1705 O O . ASP A 1 213 ? -13.405 -19.317 -22.169 1.00 73.69 213 ASP A O 1
ATOM 1709 N N . LYS A 1 214 ? -12.460 -20.914 -23.434 1.00 76.94 214 LYS A N 1
ATOM 1710 C CA . LYS A 1 214 ? -11.325 -20.081 -23.872 1.00 76.94 214 LYS A CA 1
ATOM 1711 C C . LYS A 1 214 ? -11.788 -18.905 -24.733 1.00 76.94 214 LYS A C 1
ATOM 1713 O O . LYS A 1 214 ? -11.338 -17.782 -24.517 1.00 76.94 214 LYS A O 1
ATOM 1718 N N . ALA A 1 215 ? -12.709 -19.143 -25.669 1.00 74.38 215 ALA A N 1
ATOM 1719 C CA . ALA A 1 215 ? -13.275 -18.086 -26.508 1.00 74.38 215 ALA A CA 1
ATOM 1720 C C . ALA A 1 215 ? -14.053 -17.049 -25.679 1.00 74.38 215 ALA A C 1
ATOM 1722 O O . ALA A 1 215 ? -13.895 -15.847 -25.893 1.00 74.38 215 ALA A O 1
ATOM 1723 N N . ARG A 1 216 ? -14.837 -17.495 -24.685 1.00 75.94 216 ARG A N 1
ATOM 1724 C CA . ARG A 1 216 ? -15.551 -16.602 -23.754 1.00 75.94 216 ARG A CA 1
ATOM 1725 C C . ARG A 1 216 ? -14.600 -15.727 -22.951 1.00 75.94 216 ARG A C 1
ATOM 1727 O O . ARG A 1 216 ? -14.793 -14.515 -22.902 1.00 75.94 216 ARG A O 1
ATOM 1734 N N . HIS A 1 217 ? -13.556 -16.323 -22.382 1.00 78.31 217 HIS A N 1
ATOM 1735 C CA . HIS A 1 217 ? -12.593 -15.574 -21.585 1.00 78.31 217 HIS A CA 1
ATOM 1736 C C . HIS A 1 217 ? -11.821 -14.552 -22.432 1.00 78.31 217 HIS A C 1
ATOM 1738 O O . HIS A 1 217 ? -11.619 -13.414 -22.009 1.00 78.31 217 HIS A O 1
ATOM 1744 N N . GLN A 1 218 ? -11.455 -14.921 -23.663 1.00 77.31 218 GLN A N 1
ATOM 1745 C CA . GLN A 1 218 ? -10.785 -14.017 -24.596 1.00 77.31 218 GLN A CA 1
ATOM 1746 C C . GLN A 1 218 ? -11.688 -12.838 -25.004 1.00 77.31 218 GLN A C 1
ATOM 1748 O O . GLN A 1 218 ? -11.218 -11.707 -25.126 1.00 77.31 218 GLN A O 1
ATOM 1753 N N . LEU A 1 219 ? -12.990 -13.080 -25.169 1.00 76.88 219 LEU A N 1
ATOM 1754 C CA . LEU A 1 219 ? -13.980 -12.047 -25.475 1.00 76.88 219 LEU A CA 1
ATOM 1755 C C . LEU A 1 219 ? -14.182 -11.085 -24.295 1.00 76.88 219 LEU A C 1
ATOM 1757 O O . LEU A 1 219 ? -14.217 -9.871 -24.488 1.00 76.88 219 LEU A O 1
ATOM 1761 N N . GLU A 1 220 ? -14.249 -11.607 -23.071 1.00 85.38 220 GLU A N 1
ATOM 1762 C CA . GLU A 1 220 ? -14.338 -10.804 -21.848 1.00 85.38 220 GLU A CA 1
ATOM 1763 C C . GLU A 1 220 ? -13.090 -9.937 -21.635 1.00 85.38 220 GLU A C 1
ATOM 1765 O O . GLU A 1 220 ? -13.207 -8.743 -21.364 1.00 85.38 220 GLU A O 1
ATOM 1770 N N . TYR A 1 221 ? -11.900 -10.492 -21.870 1.00 78.69 221 TYR A N 1
ATOM 1771 C CA . TYR A 1 221 ? -10.644 -9.743 -21.824 1.00 78.69 221 TYR A CA 1
ATOM 1772 C C . TYR A 1 221 ? -10.612 -8.587 -22.836 1.00 78.69 221 TYR A C 1
ATOM 1774 O O . TYR A 1 221 ? -10.204 -7.471 -22.519 1.00 78.69 221 TYR A O 1
ATOM 1782 N N . LYS A 1 222 ? -11.088 -8.808 -24.068 1.00 77.56 222 LYS A N 1
ATOM 1783 C CA . LYS A 1 222 ? -11.175 -7.712 -25.045 1.00 77.56 222 LYS A CA 1
ATOM 1784 C C . LYS A 1 222 ? -12.222 -6.667 -24.656 1.00 77.56 222 LYS A C 1
ATOM 1786 O O . LYS A 1 222 ? -11.979 -5.479 -24.861 1.00 77.56 222 LYS A O 1
ATOM 1791 N N . ARG A 1 223 ? -13.349 -7.073 -24.054 1.00 79.94 223 ARG A N 1
ATOM 1792 C CA . ARG A 1 223 ? -14.361 -6.143 -23.520 1.00 79.94 223 ARG A CA 1
ATOM 1793 C C . ARG A 1 223 ? -13.773 -5.226 -22.452 1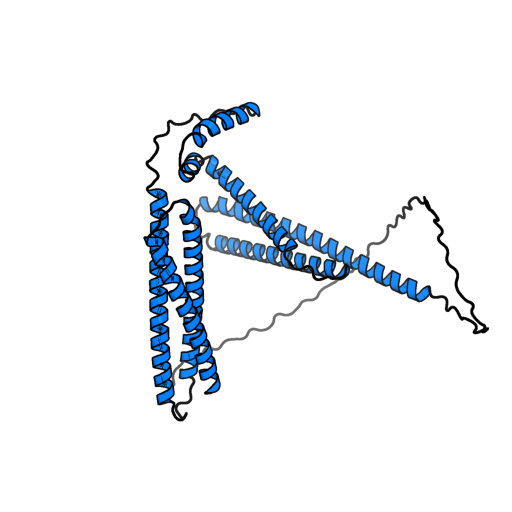.00 79.94 223 ARG A C 1
ATOM 1795 O O . ARG A 1 223 ? -13.979 -4.017 -22.532 1.00 79.94 223 ARG A O 1
ATOM 1802 N N . THR A 1 224 ? -13.008 -5.761 -21.501 1.00 83.50 224 THR A N 1
ATOM 1803 C CA . THR A 1 224 ? -12.372 -4.933 -20.464 1.00 83.50 224 THR A CA 1
ATOM 1804 C C . THR A 1 224 ? -11.336 -3.977 -21.063 1.00 83.50 224 THR A C 1
ATOM 1806 O O . THR A 1 224 ? -11.320 -2.795 -20.712 1.00 83.50 224 THR A O 1
ATOM 1809 N N . GLY A 1 225 ? -10.556 -4.428 -22.051 1.00 78.12 225 GLY A N 1
ATOM 1810 C CA . GLY A 1 225 ? -9.645 -3.569 -22.815 1.00 78.12 225 GLY A CA 1
ATOM 1811 C C . GLY A 1 225 ? -10.345 -2.376 -23.479 1.00 78.12 225 GLY A C 1
ATOM 1812 O O . GLY A 1 225 ? -9.912 -1.237 -23.308 1.00 78.12 225 GLY A O 1
ATOM 1813 N N . VAL A 1 226 ? -11.472 -2.610 -24.164 1.00 72.69 226 VAL A N 1
ATOM 1814 C CA . VAL A 1 226 ? -12.289 -1.538 -24.771 1.00 72.69 226 VAL A CA 1
ATOM 1815 C C . VAL A 1 226 ? -12.798 -0.561 -23.709 1.00 72.69 226 VAL A C 1
ATOM 1817 O O . VAL A 1 226 ? -12.707 0.652 -23.897 1.00 72.69 226 VAL A O 1
ATOM 1820 N N . THR A 1 227 ? -13.290 -1.058 -22.567 1.00 78.94 227 THR A N 1
ATOM 1821 C CA . THR A 1 227 ? -13.789 -0.175 -21.496 1.00 78.94 227 THR A CA 1
ATOM 1822 C C . THR A 1 227 ? -12.705 0.725 -20.910 1.00 78.94 227 THR A C 1
ATOM 1824 O O . THR A 1 227 ? -12.985 1.888 -20.622 1.00 78.94 227 THR A O 1
ATOM 1827 N N . LYS A 1 228 ? -11.467 0.229 -20.791 1.00 81.44 228 LYS A N 1
ATOM 1828 C CA . LYS A 1 228 ? -10.329 1.023 -20.319 1.00 81.44 228 LYS A CA 1
ATOM 1829 C C . LYS A 1 228 ? -10.004 2.153 -21.296 1.00 81.44 228 LYS A C 1
ATOM 1831 O O . LYS A 1 228 ? -10.012 3.308 -20.893 1.00 81.44 228 LYS A O 1
ATOM 1836 N N . VAL A 1 229 ? -9.851 1.839 -22.587 1.00 73.31 229 VAL A N 1
ATOM 1837 C CA . VAL A 1 229 ? -9.582 2.847 -23.634 1.00 73.31 229 VAL A CA 1
ATOM 1838 C C . VAL A 1 229 ? -10.670 3.924 -23.661 1.00 73.31 229 VAL A C 1
ATOM 1840 O O . VAL A 1 229 ? -10.368 5.110 -23.769 1.00 73.31 229 VAL A O 1
ATOM 1843 N N . ARG A 1 230 ? -11.940 3.536 -23.504 1.00 77.19 230 ARG A N 1
ATOM 1844 C CA . ARG A 1 230 ? -13.056 4.487 -23.440 1.00 77.19 230 ARG A CA 1
ATOM 1845 C C . ARG A 1 230 ? -12.975 5.414 -22.221 1.00 77.19 230 ARG A C 1
ATOM 1847 O O . ARG A 1 230 ? -13.354 6.579 -22.334 1.00 77.19 230 ARG A O 1
ATOM 1854 N N . ASN A 1 231 ? -12.510 4.928 -21.072 1.00 82.25 231 ASN A N 1
ATOM 1855 C CA . ASN A 1 231 ? -12.305 5.766 -19.888 1.00 82.25 231 ASN A CA 1
ATOM 1856 C C . ASN A 1 231 ? -11.138 6.741 -20.088 1.00 82.25 231 ASN A C 1
ATOM 1858 O O . ASN A 1 231 ? -11.316 7.928 -19.833 1.00 82.25 231 ASN A O 1
ATOM 1862 N N . ASP A 1 232 ? -10.021 6.282 -20.655 1.00 78.19 232 ASP A N 1
ATOM 1863 C CA . ASP A 1 232 ? -8.870 7.140 -20.973 1.00 78.19 232 ASP A CA 1
ATOM 1864 C C . ASP A 1 232 ? -9.265 8.265 -21.958 1.00 78.19 232 ASP A C 1
ATOM 1866 O O . ASP A 1 232 ? -8.864 9.421 -21.812 1.00 78.19 232 ASP A O 1
ATOM 1870 N N . ILE A 1 233 ? -10.113 7.959 -22.953 1.00 73.56 233 ILE A N 1
ATOM 1871 C CA . ILE A 1 233 ? -10.665 8.961 -23.884 1.00 73.56 233 ILE A CA 1
ATOM 1872 C C . ILE A 1 233 ? -11.513 10.007 -23.149 1.00 73.56 233 ILE A C 1
ATOM 1874 O O . ILE A 1 233 ? -11.453 11.186 -23.506 1.00 73.56 233 ILE A O 1
ATOM 1878 N N . LYS A 1 234 ? -12.311 9.595 -22.155 1.00 86.00 234 LYS A N 1
ATOM 1879 C CA . LYS A 1 234 ? -13.133 10.514 -21.352 1.00 86.00 234 LYS A CA 1
ATOM 1880 C C . LYS A 1 234 ? -12.268 11.432 -20.495 1.00 86.00 234 LYS A C 1
ATOM 1882 O O . LYS A 1 234 ? -12.526 12.627 -20.490 1.00 86.00 234 LYS A O 1
ATOM 1887 N N . GLU A 1 235 ? -11.239 10.897 -19.844 1.00 86.38 235 GLU A N 1
ATOM 1888 C CA . GLU A 1 235 ? -10.303 11.674 -19.021 1.00 86.38 235 GLU A CA 1
ATOM 1889 C C . GLU A 1 235 ? -9.577 12.746 -19.849 1.00 86.38 235 GLU A C 1
ATOM 1891 O O . GLU A 1 235 ? -9.559 13.924 -19.491 1.00 86.38 235 GLU A O 1
ATOM 1896 N N . ILE A 1 236 ? -9.072 12.376 -21.030 1.00 73.69 236 ILE A N 1
ATOM 1897 C CA . ILE A 1 236 ? -8.439 13.338 -21.944 1.00 73.69 236 ILE A CA 1
ATOM 1898 C C . ILE A 1 236 ? -9.455 14.368 -22.451 1.00 73.69 236 ILE A C 1
ATOM 1900 O O . ILE A 1 236 ? -9.109 15.530 -22.653 1.00 73.69 236 ILE A O 1
ATOM 1904 N N . ALA A 1 237 ? -10.714 13.978 -22.674 1.00 76.81 237 ALA A N 1
ATOM 1905 C CA . ALA A 1 237 ? -11.754 14.924 -23.068 1.00 76.81 237 ALA A CA 1
ATOM 1906 C C . ALA A 1 237 ? -12.046 15.949 -21.961 1.00 76.81 237 ALA A C 1
ATOM 1908 O O . ALA A 1 237 ? -12.153 17.132 -22.276 1.00 76.81 237 ALA A O 1
ATOM 1909 N N . THR A 1 238 ? -12.102 15.519 -20.696 1.00 85.31 238 THR A N 1
ATOM 1910 C CA . THR A 1 238 ? -12.274 16.426 -19.551 1.00 85.31 238 THR A CA 1
ATOM 1911 C C . THR A 1 238 ? -11.067 17.339 -19.350 1.00 85.31 238 THR A C 1
ATOM 1913 O O . THR A 1 238 ? -11.254 18.526 -19.113 1.00 85.31 238 THR A O 1
ATOM 1916 N N . GLU A 1 239 ? -9.839 16.839 -19.537 1.00 81.94 239 GLU A N 1
ATOM 1917 C CA . GLU A 1 239 ? -8.623 17.665 -19.462 1.00 81.94 239 GLU A CA 1
ATOM 1918 C C . GLU A 1 239 ? -8.613 18.746 -20.556 1.00 81.94 239 GLU A C 1
ATOM 1920 O O . GLU A 1 239 ? -8.226 19.892 -20.319 1.00 81.94 239 GLU A O 1
ATOM 1925 N N . ILE A 1 240 ? -9.062 18.396 -21.767 1.00 75.44 240 ILE A N 1
ATOM 1926 C CA . ILE A 1 240 ? -9.232 19.359 -22.856 1.00 75.44 240 ILE A CA 1
ATOM 1927 C C . ILE A 1 240 ? -10.266 20.418 -22.456 1.00 75.44 240 ILE A C 1
ATOM 1929 O O . ILE A 1 240 ? -9.963 21.599 -22.562 1.00 75.44 240 ILE A O 1
ATOM 1933 N N . GLU A 1 241 ? -11.444 20.031 -21.965 1.00 84.81 241 GLU A N 1
ATOM 1934 C CA . GLU A 1 241 ? -12.508 20.972 -21.577 1.00 84.81 241 GLU A CA 1
ATOM 1935 C C . GLU A 1 241 ? -12.080 21.915 -20.435 1.00 84.81 241 GLU A C 1
ATOM 1937 O O . GLU A 1 241 ? -12.286 23.126 -20.521 1.00 84.81 241 GLU A O 1
ATOM 1942 N N . GLU A 1 242 ? -11.394 21.401 -19.410 1.00 85.38 242 GLU A N 1
ATOM 1943 C CA . GLU A 1 242 ? -10.844 22.204 -18.308 1.00 85.38 242 GLU A CA 1
ATOM 1944 C C . GLU A 1 242 ? -9.797 23.213 -18.803 1.00 85.38 242 GLU A C 1
ATOM 1946 O O . GLU A 1 242 ? -9.799 24.389 -18.410 1.00 85.38 242 GLU A O 1
ATOM 1951 N N . LYS A 1 243 ? -8.922 22.786 -19.722 1.00 78.69 243 LYS A N 1
ATOM 1952 C CA . LYS A 1 243 ? -7.946 23.680 -20.352 1.00 78.69 243 LYS A CA 1
ATOM 1953 C C . LYS A 1 243 ? -8.603 24.670 -21.326 1.00 78.69 243 LYS A C 1
ATOM 1955 O O . LYS A 1 243 ? -8.054 25.758 -21.499 1.00 78.69 243 LYS A O 1
ATOM 1960 N N . GLU A 1 244 ? -9.759 24.354 -21.930 1.00 79.00 244 GLU A N 1
ATOM 1961 C CA . GLU A 1 244 ? -10.559 25.304 -22.731 1.00 79.00 244 GLU A CA 1
ATOM 1962 C C . GLU A 1 244 ? -11.171 26.374 -21.822 1.00 79.00 244 GLU A C 1
ATOM 1964 O O . GLU A 1 244 ? -11.043 27.565 -22.109 1.00 79.00 244 GLU A O 1
ATOM 1969 N N . ALA A 1 245 ? -11.760 25.971 -20.693 1.00 81.81 245 ALA A N 1
ATOM 1970 C CA . ALA A 1 245 ? -12.368 26.877 -19.720 1.00 81.81 245 ALA A CA 1
ATOM 1971 C C . ALA A 1 245 ? -11.339 27.813 -19.063 1.00 81.81 245 ALA A C 1
ATOM 1973 O O . ALA A 1 245 ? -11.599 29.001 -18.863 1.00 81.81 245 ALA A O 1
ATOM 1974 N N . SER A 1 246 ? -10.132 27.304 -18.800 1.00 77.56 246 SER A N 1
ATOM 1975 C CA . SER A 1 246 ? -9.021 28.073 -18.222 1.00 77.56 246 SER A CA 1
ATOM 1976 C C . SER A 1 246 ? -8.397 29.078 -19.200 1.00 77.56 246 SER A C 1
ATOM 1978 O O . SER A 1 246 ? -7.567 29.899 -18.810 1.00 77.56 246 SER A O 1
ATOM 1980 N N . ARG A 1 247 ? -8.793 29.058 -20.479 1.00 65.75 247 ARG A N 1
ATOM 1981 C CA . ARG A 1 247 ? -8.197 29.856 -21.560 1.00 65.75 247 ARG A CA 1
ATOM 1982 C C . ARG A 1 247 ? -8.682 31.312 -21.600 1.00 65.75 247 ARG A C 1
ATOM 1984 O O . ARG A 1 247 ? -8.753 31.931 -22.662 1.00 65.75 247 ARG A O 1
ATOM 1991 N N . CYS A 1 248 ? -8.957 31.896 -20.438 1.00 50.31 248 CYS A N 1
ATOM 1992 C CA . CYS A 1 248 ? -9.109 33.337 -20.305 1.00 50.31 248 CYS A CA 1
ATOM 1993 C C . CYS A 1 248 ? -7.717 33.998 -20.275 1.00 50.31 248 CYS A C 1
ATOM 1995 O O . CYS A 1 248 ? -7.105 34.100 -19.217 1.00 50.31 248 CYS A O 1
ATOM 1997 N N . ARG A 1 249 ? -7.296 34.526 -21.437 1.00 55.78 249 ARG A N 1
ATOM 1998 C CA . ARG A 1 249 ? -6.188 35.484 -21.686 1.00 55.78 249 ARG A CA 1
ATOM 1999 C C . ARG A 1 249 ? -4.812 34.884 -22.043 1.00 55.78 249 ARG A C 1
ATOM 2001 O O . ARG A 1 249 ? -3.979 34.582 -21.199 1.00 55.78 249 ARG A O 1
ATOM 2008 N N . ASP A 1 250 ? -4.596 34.790 -23.357 1.00 54.50 250 ASP A N 1
ATOM 2009 C CA . ASP A 1 250 ? -3.354 35.087 -24.089 1.00 54.50 250 ASP A CA 1
ATOM 2010 C C . ASP A 1 250 ? -2.033 34.432 -23.641 1.00 54.50 250 ASP A C 1
ATOM 2012 O O . ASP A 1 250 ? -1.190 35.050 -22.991 1.00 54.50 250 ASP A O 1
ATOM 2016 N N . ARG A 1 251 ? -1.757 33.214 -24.139 1.00 61.78 251 ARG A N 1
ATOM 2017 C CA . ARG A 1 251 ? -0.370 32.734 -24.307 1.00 61.78 251 ARG A CA 1
ATOM 2018 C C . ARG A 1 251 ? -0.206 31.753 -25.485 1.00 61.78 251 ARG A C 1
ATOM 2020 O O . ARG A 1 251 ? -0.830 30.692 -25.479 1.00 61.78 251 ARG A O 1
ATOM 2027 N N . PRO A 1 252 ? 0.678 32.032 -26.465 1.00 61.47 252 PRO A N 1
ATOM 2028 C CA . PRO A 1 252 ? 0.891 31.172 -27.638 1.00 61.47 252 PRO A CA 1
ATOM 2029 C C . PRO A 1 252 ? 1.554 29.816 -27.323 1.00 61.47 252 PRO A C 1
ATOM 2031 O O . PRO A 1 252 ? 1.366 28.860 -28.070 1.00 61.47 252 PRO A O 1
ATOM 2034 N N . ALA A 1 253 ? 2.254 29.679 -26.190 1.00 59.34 253 ALA A N 1
ATOM 2035 C CA . ALA A 1 253 ? 2.877 28.414 -25.775 1.00 59.34 253 ALA A CA 1
ATOM 2036 C C . ALA A 1 253 ? 1.864 27.290 -25.464 1.00 59.34 253 ALA A C 1
ATOM 2038 O O . ALA A 1 253 ? 2.204 26.113 -25.548 1.00 59.34 253 ALA A O 1
ATOM 2039 N N . VAL A 1 254 ? 0.605 27.635 -25.167 1.00 60.97 254 VAL A N 1
ATOM 2040 C CA . VAL A 1 254 ? -0.468 26.659 -24.904 1.00 60.97 254 VAL A CA 1
ATOM 2041 C C . VAL A 1 254 ? -0.924 25.957 -26.193 1.00 60.97 254 VAL A C 1
ATOM 2043 O O . VAL A 1 254 ? -1.474 24.863 -26.126 1.00 60.97 254 VAL A O 1
ATOM 2046 N N . SER A 1 255 ? -0.642 26.523 -27.376 1.00 71.94 255 SER A N 1
ATOM 2047 C CA . SER A 1 255 ? -1.100 25.966 -28.658 1.00 71.94 255 SER A CA 1
ATOM 2048 C C . SER A 1 255 ? -0.470 24.611 -28.988 1.00 71.94 255 SER A C 1
ATOM 2050 O O . SER A 1 255 ? -1.155 23.732 -29.491 1.00 71.94 255 SER A O 1
ATOM 2052 N N . ARG A 1 256 ? 0.814 24.401 -28.670 1.00 78.00 256 ARG A N 1
ATOM 2053 C CA . ARG A 1 256 ? 1.511 23.156 -29.033 1.00 78.00 256 ARG A CA 1
ATOM 2054 C C . ARG A 1 256 ? 1.039 21.960 -28.203 1.00 78.00 256 ARG A C 1
ATOM 2056 O O . ARG A 1 256 ? 0.717 20.917 -28.757 1.00 78.00 256 ARG A O 1
ATOM 2063 N N . VAL A 1 257 ? 0.917 22.148 -26.889 1.00 77.81 257 VAL A N 1
ATOM 2064 C CA . VAL A 1 257 ? 0.368 21.130 -25.972 1.00 77.81 257 VAL A CA 1
ATOM 2065 C C . VAL A 1 257 ? -1.072 20.775 -26.360 1.00 77.81 257 VAL A C 1
ATOM 2067 O O . VAL A 1 257 ? -1.506 19.634 -26.222 1.00 77.81 257 VAL A O 1
ATOM 2070 N N . TRP A 1 258 ? -1.816 21.747 -26.889 1.00 74.88 258 TRP A N 1
ATOM 2071 C CA . TRP A 1 258 ? -3.175 21.547 -27.375 1.00 74.88 258 TRP A CA 1
ATOM 2072 C C . TRP A 1 258 ? -3.258 20.608 -28.576 1.00 74.88 258 TRP A C 1
ATOM 2074 O O . TRP A 1 258 ? -4.100 19.706 -28.615 1.00 74.88 258 TRP A O 1
ATOM 2084 N N . ASP A 1 259 ? -2.401 20.844 -29.564 1.00 84.06 259 ASP A N 1
ATOM 2085 C CA . ASP A 1 259 ? -2.360 20.046 -30.783 1.00 84.06 259 ASP A CA 1
ATOM 2086 C C . ASP A 1 259 ? -1.922 18.611 -30.463 1.00 84.06 259 ASP A C 1
ATOM 2088 O O . ASP A 1 259 ? -2.540 17.662 -30.946 1.00 84.06 259 ASP A O 1
ATOM 2092 N N . GLU A 1 260 ? -0.976 18.443 -29.534 1.00 83.88 260 GLU A N 1
ATOM 2093 C CA . GLU A 1 260 ? -0.551 17.135 -29.020 1.00 83.88 260 GLU A CA 1
ATOM 2094 C C . GLU A 1 260 ? -1.692 16.385 -28.304 1.00 83.88 260 GLU A C 1
ATOM 2096 O O . GLU A 1 260 ? -1.911 15.196 -28.559 1.00 83.88 260 GLU A O 1
ATOM 2101 N N . LEU A 1 261 ? -2.479 17.060 -27.453 1.00 76.75 261 LEU A N 1
ATOM 2102 C CA . LEU A 1 261 ? -3.643 16.453 -26.788 1.00 76.75 261 LEU A CA 1
ATOM 2103 C C . LEU A 1 261 ? -4.746 16.068 -27.785 1.00 76.75 261 LEU A C 1
ATOM 2105 O O . LEU A 1 261 ? -5.333 14.985 -27.680 1.00 76.75 261 LEU A O 1
ATOM 2109 N N . LYS A 1 262 ? -5.010 16.911 -28.790 1.00 80.94 262 LYS A N 1
ATOM 2110 C CA . LYS A 1 262 ? -5.957 16.600 -29.873 1.00 80.94 262 LYS A CA 1
ATOM 2111 C C . LYS A 1 262 ? -5.503 15.398 -30.695 1.00 80.94 262 LYS A C 1
ATOM 2113 O O . LYS A 1 262 ? -6.322 14.523 -30.982 1.00 80.94 262 LYS A O 1
ATOM 2118 N N . GLU A 1 263 ? -4.222 15.333 -31.041 1.00 90.50 263 GLU A N 1
ATOM 2119 C CA . GLU A 1 263 ? -3.638 14.210 -31.772 1.00 90.50 263 GLU A CA 1
ATOM 2120 C C . GLU A 1 263 ? -3.705 12.918 -30.946 1.00 90.50 263 GLU A C 1
ATOM 2122 O O . GLU A 1 263 ? -4.121 11.873 -31.451 1.00 90.50 263 GLU A O 1
ATOM 2127 N N . LYS A 1 264 ? -3.368 12.979 -29.650 1.00 84.62 264 LYS A N 1
ATOM 2128 C CA . LYS A 1 264 ? -3.482 11.839 -28.727 1.00 84.62 264 LYS A CA 1
ATOM 2129 C C . LYS A 1 264 ? -4.923 11.331 -28.643 1.00 84.62 264 LYS A C 1
ATOM 2131 O O . LYS A 1 264 ? -5.153 10.127 -28.759 1.00 84.62 264 LYS A O 1
ATOM 2136 N N . ARG A 1 265 ? -5.906 12.233 -28.531 1.00 78.88 265 ARG A N 1
ATOM 2137 C CA . ARG A 1 265 ? -7.336 11.884 -28.570 1.00 78.88 265 ARG A CA 1
ATOM 2138 C C . ARG A 1 265 ? -7.727 11.222 -29.895 1.00 78.88 265 ARG A C 1
ATOM 2140 O O . ARG A 1 265 ? -8.504 10.270 -29.887 1.00 78.88 265 ARG A O 1
ATOM 2147 N N . GLY A 1 266 ? -7.194 11.702 -31.020 1.00 87.50 266 GLY A N 1
ATOM 2148 C CA . GLY A 1 266 ? -7.395 11.098 -32.340 1.00 87.50 266 GLY A CA 1
ATOM 2149 C C . GLY A 1 266 ? -6.885 9.656 -32.407 1.00 87.50 266 GLY A C 1
ATOM 2150 O O . GLY A 1 266 ? -7.649 8.753 -32.748 1.00 87.50 266 GLY A O 1
ATOM 2151 N N . ARG A 1 267 ? -5.636 9.426 -31.982 1.00 87.19 267 ARG A N 1
ATOM 2152 C CA . ARG A 1 267 ? -5.013 8.091 -31.937 1.00 87.19 267 ARG A CA 1
ATOM 2153 C C . ARG A 1 267 ? -5.787 7.109 -31.055 1.00 87.19 267 ARG A C 1
ATOM 2155 O O . ARG A 1 267 ? -5.974 5.955 -31.434 1.00 87.19 267 ARG A O 1
ATOM 2162 N N . LEU A 1 268 ? -6.286 7.562 -29.904 1.00 75.25 268 LEU A N 1
ATOM 2163 C CA . LEU A 1 268 ? -7.091 6.715 -29.019 1.00 75.25 268 LEU A CA 1
ATOM 2164 C C . LEU A 1 268 ? -8.443 6.329 -29.629 1.00 75.25 268 LEU A C 1
ATOM 2166 O O . LEU A 1 268 ? -8.845 5.177 -29.496 1.00 75.25 268 LEU A O 1
ATOM 2170 N N . ARG A 1 269 ? -9.120 7.235 -30.348 1.00 81.00 269 ARG A N 1
ATOM 2171 C CA . ARG A 1 269 ? -10.372 6.908 -31.060 1.00 81.00 269 ARG A CA 1
ATOM 2172 C C . ARG A 1 269 ? -10.159 5.893 -32.178 1.00 81.00 269 ARG A C 1
ATOM 2174 O O . ARG A 1 269 ? -10.992 5.011 -32.383 1.00 81.00 269 ARG A O 1
ATOM 2181 N N . GLU A 1 270 ? -9.046 5.997 -32.899 1.00 89.88 270 GLU A N 1
ATOM 2182 C CA . GLU A 1 270 ? -8.680 5.006 -33.912 1.00 89.88 270 GLU A CA 1
ATOM 2183 C C . GLU A 1 270 ? -8.413 3.634 -33.275 1.00 89.88 270 GLU A C 1
ATOM 2185 O O . GLU A 1 270 ? -8.885 2.608 -33.775 1.00 89.88 270 GLU A O 1
ATOM 2190 N N . HIS A 1 271 ? -7.721 3.616 -32.133 1.00 82.31 271 HIS A N 1
ATOM 2191 C CA . HIS A 1 271 ? -7.485 2.401 -31.360 1.00 82.31 271 HIS A CA 1
ATOM 2192 C C . HIS A 1 271 ? -8.788 1.783 -30.822 1.00 82.31 271 HIS A C 1
ATOM 2194 O O . HIS A 1 271 ? -8.992 0.581 -30.993 1.00 82.31 271 HIS A O 1
ATOM 2200 N N . GLU A 1 272 ? -9.705 2.582 -30.260 1.00 78.25 272 GLU A N 1
ATOM 2201 C CA . GLU A 1 272 ? -11.055 2.143 -29.855 1.00 78.25 272 GLU A CA 1
ATOM 2202 C C . GLU A 1 272 ? -11.788 1.508 -31.047 1.00 78.25 272 GLU A C 1
ATOM 2204 O O . GLU A 1 272 ? -12.203 0.352 -30.974 1.00 78.25 272 GLU A O 1
ATOM 2209 N N . SER A 1 273 ? -11.816 2.193 -32.194 1.00 87.94 273 SER A N 1
ATOM 2210 C CA . SER A 1 273 ? -12.457 1.702 -33.425 1.00 87.94 273 SER A CA 1
ATOM 2211 C C . SER A 1 273 ? -11.841 0.397 -33.944 1.00 87.94 273 SER A C 1
ATOM 2213 O O . SER A 1 273 ? -12.507 -0.415 -34.593 1.00 87.94 273 SER A O 1
ATOM 2215 N N . ARG A 1 274 ? -10.538 0.182 -33.728 1.00 88.75 274 ARG A N 1
ATOM 2216 C CA . ARG A 1 274 ? -9.866 -1.079 -34.065 1.00 88.75 274 ARG A CA 1
ATOM 2217 C C . ARG A 1 274 ? -10.295 -2.198 -33.122 1.00 88.75 274 ARG A C 1
ATOM 2219 O O . ARG A 1 274 ? -10.641 -3.276 -33.604 1.00 88.75 274 ARG A O 1
ATOM 2226 N N . LEU A 1 275 ? -10.293 -1.947 -31.815 1.00 76.94 275 LEU A N 1
ATOM 2227 C CA . LEU A 1 275 ? -10.717 -2.934 -30.826 1.00 76.94 275 LEU A CA 1
ATOM 2228 C C . LEU A 1 275 ? -12.190 -3.320 -31.004 1.00 76.94 275 LEU A C 1
ATOM 2230 O O . LEU A 1 275 ? -12.509 -4.503 -30.925 1.00 76.94 275 LEU A O 1
ATOM 2234 N N . GLU A 1 276 ? -13.069 -2.368 -31.323 1.00 82.75 276 GLU A N 1
ATOM 2235 C CA . GLU A 1 276 ? -14.483 -2.637 -31.617 1.00 82.75 276 GLU A CA 1
ATOM 2236 C C . GLU A 1 276 ? -14.655 -3.558 -32.833 1.00 82.75 276 GLU A C 1
ATOM 2238 O O . GLU A 1 276 ? -15.419 -4.523 -32.780 1.00 82.75 276 GLU A O 1
ATOM 2243 N N . ARG A 1 277 ? -13.894 -3.338 -33.914 1.00 90.38 277 ARG A N 1
ATOM 2244 C CA . ARG A 1 277 ? -13.899 -4.239 -35.082 1.00 90.38 277 ARG A CA 1
ATOM 2245 C C . ARG A 1 277 ? -13.429 -5.648 -34.728 1.00 90.38 277 ARG A C 1
ATOM 2247 O O . ARG A 1 277 ? -14.023 -6.627 -35.178 1.00 90.38 277 ARG A O 1
ATOM 2254 N N . GLU A 1 278 ? -12.375 -5.764 -33.922 1.00 83.56 278 GLU A N 1
ATOM 2255 C CA . GLU A 1 278 ? -11.884 -7.066 -33.463 1.00 83.56 278 GLU A CA 1
ATOM 2256 C C . GLU A 1 278 ? -12.894 -7.781 -32.557 1.00 83.56 278 GLU A C 1
ATOM 2258 O O . GLU A 1 278 ? -13.051 -8.999 -32.660 1.00 83.56 278 GLU A O 1
ATOM 2263 N N . LEU A 1 279 ? -13.583 -7.038 -31.690 1.00 79.50 279 LEU A N 1
ATOM 2264 C CA . LEU A 1 279 ? -14.609 -7.560 -30.794 1.00 79.50 279 LEU A CA 1
ATOM 2265 C C . LEU A 1 279 ? -15.819 -8.065 -31.589 1.00 79.50 279 LEU A C 1
ATOM 2267 O O . LEU A 1 279 ? -16.224 -9.211 -31.398 1.00 79.50 279 LEU A O 1
ATOM 2271 N N . ASN A 1 280 ? -16.306 -7.284 -32.556 1.00 88.56 280 ASN A N 1
ATOM 2272 C CA . ASN A 1 280 ? -17.390 -7.692 -33.454 1.00 88.56 280 ASN A CA 1
ATOM 2273 C C . ASN A 1 280 ? -17.028 -8.959 -34.247 1.00 88.56 280 ASN A C 1
ATOM 2275 O O . ASN A 1 280 ? -17.838 -9.877 -34.360 1.00 88.56 280 ASN A O 1
ATOM 2279 N N . SER A 1 281 ? -15.788 -9.057 -34.742 1.00 90.50 281 SER A N 1
ATOM 2280 C CA . SER A 1 281 ? -15.313 -10.258 -35.444 1.00 90.50 281 SER A CA 1
ATOM 2281 C C . SER A 1 281 ? -15.303 -11.502 -34.546 1.00 90.50 281 SER A C 1
ATOM 2283 O O . SER A 1 281 ? -15.628 -12.601 -34.999 1.00 90.50 281 SER A O 1
ATOM 2285 N N . LEU A 1 282 ? -14.939 -11.358 -33.267 1.00 80.56 282 LEU A N 1
ATOM 2286 C CA . LEU A 1 282 ? -14.976 -12.466 -32.309 1.00 80.56 282 LEU A CA 1
ATOM 2287 C C . LEU A 1 282 ? -16.405 -12.866 -31.938 1.00 80.56 282 LEU A C 1
ATOM 2289 O O . LEU A 1 282 ? -16.693 -14.061 -31.858 1.00 80.56 282 LEU A O 1
ATOM 2293 N N . GLU A 1 283 ? -17.298 -11.897 -31.746 1.00 83.25 283 GLU A N 1
ATOM 2294 C CA . GLU A 1 283 ? -18.716 -12.160 -31.487 1.00 83.25 283 GLU A CA 1
ATOM 2295 C C . GLU A 1 283 ? -19.367 -12.917 -32.650 1.00 83.25 283 GLU A C 1
ATOM 2297 O O . GLU A 1 283 ? -20.073 -13.904 -32.425 1.00 83.25 283 GLU A O 1
ATOM 2302 N N . GLU A 1 284 ? -19.059 -12.535 -33.892 1.00 91.38 284 GLU A N 1
ATOM 2303 C CA . GLU A 1 284 ? -19.525 -13.235 -35.089 1.00 91.38 284 GLU A CA 1
ATOM 2304 C C . GLU A 1 284 ? -18.990 -14.675 -35.158 1.00 91.38 284 GLU A C 1
ATOM 2306 O O . GLU A 1 284 ? -19.758 -15.614 -35.387 1.00 91.38 284 GLU A O 1
ATOM 2311 N N . LYS A 1 285 ? -17.694 -14.883 -34.886 1.00 86.50 285 LYS A N 1
ATOM 2312 C CA . LYS A 1 285 ? -17.095 -16.229 -34.825 1.00 86.50 285 LYS A CA 1
ATOM 2313 C C . LYS A 1 285 ? -17.772 -17.104 -33.771 1.00 86.50 285 LYS A C 1
ATOM 2315 O O . LYS A 1 285 ? -18.180 -18.220 -34.088 1.00 86.50 285 LYS A O 1
ATOM 2320 N N . HIS A 1 286 ? -17.954 -16.589 -32.556 1.00 84.31 286 HIS A N 1
ATOM 2321 C CA . HIS A 1 286 ? -18.625 -17.311 -31.474 1.00 84.31 286 HIS A CA 1
ATOM 2322 C C . HIS A 1 286 ? -20.084 -17.641 -31.831 1.00 84.31 286 HIS A C 1
ATOM 2324 O O . HIS A 1 286 ? -20.583 -18.730 -31.532 1.00 84.31 286 HIS A O 1
ATOM 2330 N N . HIS A 1 287 ? -20.782 -16.723 -32.503 1.00 88.88 287 HIS A N 1
ATOM 2331 C CA . HIS A 1 287 ? -22.143 -16.956 -32.972 1.00 88.88 287 HIS A CA 1
ATOM 2332 C C . HIS A 1 287 ? -22.207 -18.059 -34.041 1.00 88.88 287 HIS A C 1
ATOM 2334 O O . HIS A 1 287 ? -23.057 -18.949 -33.954 1.00 88.88 287 HIS A O 1
ATOM 2340 N N . ASN A 1 288 ? -21.289 -18.043 -35.011 1.00 89.88 288 ASN A N 1
ATOM 2341 C CA . ASN A 1 288 ? -21.189 -19.062 -36.056 1.00 89.88 288 ASN A CA 1
ATOM 2342 C C . ASN A 1 288 ? -20.846 -20.443 -35.481 1.00 89.88 288 ASN A C 1
ATOM 2344 O O . ASN A 1 288 ? -21.473 -21.436 -35.850 1.00 89.88 288 ASN A O 1
ATOM 2348 N N . GLU A 1 289 ? -19.925 -20.511 -34.522 1.00 87.19 289 GLU A N 1
ATOM 2349 C CA . GLU A 1 289 ? -19.588 -21.751 -33.822 1.00 87.19 289 GLU A CA 1
ATOM 2350 C C . GLU A 1 289 ? -20.779 -22.288 -33.013 1.00 87.19 289 GLU A C 1
ATOM 2352 O O . GLU A 1 289 ? -21.125 -23.468 -33.100 1.00 87.19 289 GLU A O 1
ATOM 2357 N N . SER A 1 290 ? -21.486 -21.406 -32.303 1.00 86.69 290 SER A N 1
ATOM 2358 C CA . SER A 1 290 ? -22.702 -21.763 -31.564 1.00 86.69 290 SER A CA 1
ATOM 2359 C C . SER A 1 290 ? -23.797 -22.321 -32.483 1.00 86.69 290 SER A C 1
ATOM 2361 O O . SER A 1 290 ? -24.485 -23.278 -32.110 1.00 86.69 290 SER A O 1
ATOM 2363 N N . ARG A 1 291 ? -23.960 -21.761 -33.695 1.00 91.38 291 ARG A N 1
ATOM 2364 C CA . ARG A 1 291 ? -24.859 -22.314 -34.725 1.00 91.38 291 ARG A CA 1
ATOM 2365 C C . ARG A 1 291 ? -24.388 -23.693 -35.187 1.00 91.38 291 ARG A C 1
ATOM 2367 O O . ARG A 1 291 ? -25.176 -24.630 -35.141 1.00 91.38 291 ARG A O 1
ATOM 2374 N N . ALA A 1 292 ? -23.106 -23.852 -35.518 1.00 88.19 292 ALA A N 1
ATOM 2375 C CA . ALA A 1 292 ? -22.553 -25.131 -35.966 1.00 88.19 292 ALA A CA 1
ATOM 2376 C C . ALA A 1 292 ? -22.726 -26.253 -34.923 1.00 88.19 292 ALA A C 1
ATOM 2378 O O . ALA A 1 292 ? -23.067 -27.385 -35.271 1.00 88.19 292 ALA A O 1
ATOM 2379 N N . ILE A 1 293 ? -22.547 -25.953 -33.630 1.00 85.62 293 ILE A N 1
ATOM 2380 C CA . ILE A 1 293 ? -22.790 -26.909 -32.537 1.00 85.62 293 ILE A CA 1
ATOM 2381 C C . ILE A 1 293 ? -24.270 -27.304 -32.476 1.00 85.62 293 ILE A C 1
ATOM 2383 O O . ILE A 1 293 ? -24.590 -28.484 -32.303 1.00 85.62 293 ILE A O 1
ATOM 2387 N N . ARG A 1 294 ? -25.184 -26.337 -32.623 1.00 90.00 294 ARG A N 1
ATOM 2388 C CA . ARG A 1 294 ? -26.629 -26.597 -32.647 1.00 90.00 294 ARG A CA 1
ATOM 2389 C C . ARG A 1 294 ? -27.009 -27.493 -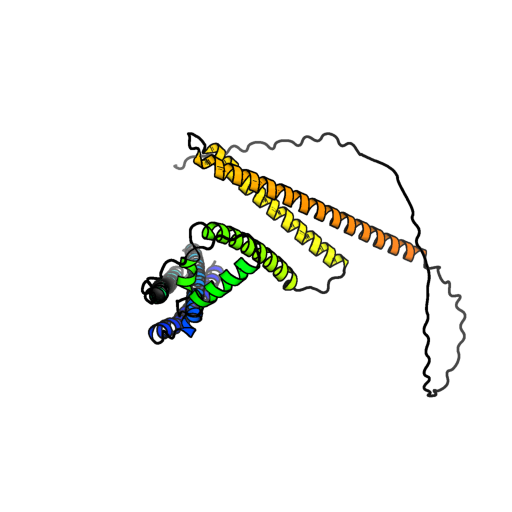33.825 1.00 90.00 294 ARG A C 1
ATOM 2391 O O . ARG A 1 294 ? -27.730 -28.467 -33.616 1.00 90.00 294 ARG A O 1
ATOM 2398 N N . ASP A 1 295 ? -26.479 -27.218 -35.011 1.00 91.50 295 ASP A N 1
ATOM 2399 C CA . ASP A 1 295 ? -26.759 -2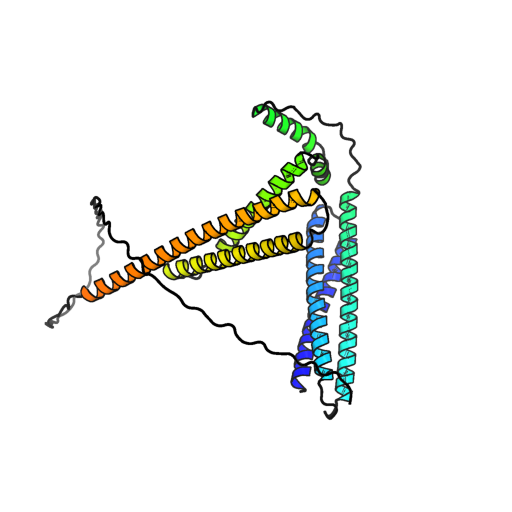7.993 -36.221 1.00 91.50 295 ASP A CA 1
ATOM 2400 C C . ASP A 1 295 ? -26.237 -29.431 -36.097 1.00 91.50 295 ASP A C 1
ATOM 2402 O O . ASP A 1 295 ? -26.974 -30.375 -36.381 1.00 91.50 295 ASP A O 1
ATOM 2406 N N . ARG A 1 296 ? -25.025 -29.626 -35.546 1.00 89.00 296 ARG A N 1
ATOM 2407 C CA . ARG A 1 296 ? -24.483 -30.966 -35.236 1.00 89.00 296 ARG A CA 1
ATOM 2408 C C . ARG A 1 296 ? -25.360 -31.743 -34.251 1.00 89.00 296 ARG A C 1
ATOM 2410 O O . ARG A 1 296 ? -25.554 -32.949 -34.403 1.00 89.00 296 ARG A O 1
ATOM 2417 N N . ARG A 1 297 ? -25.911 -31.072 -33.233 1.00 86.81 297 ARG A N 1
ATOM 2418 C CA . ARG A 1 297 ? -26.840 -31.705 -32.278 1.00 86.81 297 ARG A CA 1
ATOM 2419 C C . ARG A 1 297 ? -28.148 -32.113 -32.956 1.00 86.81 297 ARG A C 1
ATOM 2421 O O . ARG A 1 297 ? -28.639 -33.212 -32.707 1.00 86.81 297 ARG A O 1
ATOM 2428 N N . GLN A 1 298 ? -28.686 -31.274 -33.840 1.00 90.06 298 GLN A N 1
ATOM 2429 C CA . GLN A 1 298 ? -29.901 -31.594 -34.594 1.00 90.06 298 GLN A CA 1
ATOM 2430 C C . GLN A 1 298 ? -29.685 -32.733 -35.599 1.00 90.06 298 GLN A C 1
ATOM 2432 O O . GLN A 1 298 ? -30.552 -33.599 -35.726 1.00 90.06 298 GLN A O 1
ATOM 2437 N N . SER A 1 299 ? -28.531 -32.787 -36.274 1.00 85.38 299 SER A N 1
ATOM 2438 C CA . SER A 1 299 ? -28.202 -33.891 -37.183 1.00 85.38 299 SER A CA 1
ATOM 2439 C C . SER A 1 299 ? -28.024 -35.216 -36.440 1.00 85.38 299 SER A C 1
ATOM 2441 O O . SER A 1 299 ? -28.502 -36.242 -36.917 1.00 85.38 299 SER A O 1
ATOM 2443 N N . HIS A 1 300 ? -27.412 -35.208 -35.249 1.00 83.12 300 HIS A N 1
ATOM 2444 C CA . HIS A 1 300 ? -27.317 -36.410 -34.415 1.00 83.12 300 HIS A CA 1
ATOM 2445 C C . HIS A 1 300 ? -28.685 -36.903 -33.934 1.00 83.12 300 HIS A C 1
ATOM 2447 O O . HIS A 1 300 ? -28.938 -38.102 -33.987 1.00 83.12 300 HIS A O 1
ATOM 2453 N N . ALA A 1 301 ? -29.591 -36.000 -33.545 1.00 79.25 301 ALA A N 1
ATOM 2454 C CA . ALA A 1 301 ? -30.937 -36.380 -33.113 1.00 79.25 301 ALA A CA 1
ATOM 2455 C C . ALA A 1 301 ? -31.770 -37.036 -34.233 1.00 79.25 301 ALA A C 1
ATOM 2457 O O . ALA A 1 301 ? -32.589 -37.908 -33.958 1.00 79.25 301 ALA A O 1
ATOM 2458 N N . ARG A 1 302 ? -31.555 -36.649 -35.499 1.00 78.62 302 ARG A N 1
ATOM 2459 C CA . ARG A 1 302 ? -32.255 -37.229 -36.664 1.00 78.62 302 ARG A CA 1
ATOM 2460 C C . ARG A 1 302 ? -31.582 -38.484 -37.233 1.00 78.62 302 ARG A C 1
ATOM 2462 O O . ARG A 1 302 ? -32.217 -39.226 -37.973 1.00 78.62 302 ARG A O 1
ATOM 2469 N N . GLY A 1 303 ? -30.305 -38.700 -36.919 1.00 63.97 303 GLY A N 1
ATOM 2470 C CA . GLY A 1 303 ? -29.452 -39.728 -37.518 1.00 63.97 303 GLY A CA 1
ATOM 2471 C C . GLY A 1 303 ? -29.322 -41.027 -36.726 1.00 63.97 303 GLY A C 1
ATOM 2472 O O . GLY A 1 303 ? -28.534 -41.877 -37.130 1.00 63.97 303 GLY A O 1
ATOM 2473 N N . THR A 1 304 ? -30.052 -41.210 -35.625 1.00 55.97 304 THR A N 1
ATOM 2474 C CA . THR A 1 304 ? -30.230 -42.531 -35.006 1.00 55.97 304 THR A CA 1
ATOM 2475 C C . THR A 1 304 ? -31.432 -43.199 -35.671 1.00 55.97 304 THR A C 1
ATOM 2477 O O . THR A 1 304 ? -32.555 -42.990 -35.211 1.00 55.97 304 THR A O 1
ATOM 2480 N N . PRO A 1 305 ? -31.263 -43.980 -36.763 1.00 58.62 305 PRO A N 1
ATOM 2481 C CA . PRO A 1 305 ? -32.304 -44.911 -37.141 1.00 58.62 305 PRO A CA 1
ATOM 2482 C C . PRO A 1 305 ? -32.470 -45.816 -35.933 1.00 58.62 305 PRO A C 1
ATOM 2484 O O . PRO A 1 305 ? -31.513 -46.449 -35.483 1.00 58.62 305 PRO A O 1
ATOM 2487 N N . GLU A 1 306 ? -33.668 -45.779 -35.367 1.00 57.03 306 GLU A N 1
ATOM 2488 C CA . GLU A 1 306 ? -34.148 -46.667 -34.330 1.00 57.03 306 GLU A CA 1
ATOM 2489 C C . GLU A 1 306 ? -33.860 -48.093 -34.811 1.00 57.03 306 GLU A C 1
ATOM 2491 O O . GLU A 1 306 ? -34.612 -48.689 -35.584 1.00 57.03 306 GLU A O 1
ATOM 2496 N N . ARG A 1 307 ? -32.677 -48.610 -34.456 1.00 56.19 307 ARG A N 1
ATOM 2497 C CA . ARG A 1 307 ? -32.252 -49.968 -34.753 1.00 56.19 307 ARG A CA 1
ATOM 2498 C C . ARG A 1 307 ? -33.110 -50.800 -33.820 1.00 56.19 307 ARG A C 1
ATOM 2500 O O . ARG A 1 307 ? -32.694 -51.138 -32.718 1.00 56.19 307 ARG A O 1
ATOM 2507 N N . ARG A 1 308 ? -34.355 -51.041 -34.242 1.00 53.28 308 ARG A N 1
ATOM 2508 C CA . ARG A 1 308 ? -35.256 -52.046 -33.696 1.00 53.28 308 ARG A CA 1
ATOM 2509 C C . ARG A 1 308 ? -34.526 -53.369 -33.847 1.00 53.28 308 ARG A C 1
ATOM 2511 O O . ARG A 1 308 ? -34.690 -54.084 -34.832 1.00 53.28 308 ARG A O 1
ATOM 2518 N N . THR A 1 309 ? -33.645 -53.660 -32.900 1.00 57.66 309 THR A N 1
ATOM 2519 C CA . THR A 1 309 ? -33.084 -54.981 -32.709 1.00 57.66 309 THR A CA 1
ATOM 2520 C C . THR A 1 309 ? -34.249 -55.842 -32.267 1.00 57.66 309 THR A C 1
ATOM 2522 O O . THR A 1 309 ? -34.606 -55.889 -31.090 1.00 57.66 309 THR A O 1
ATOM 2525 N N . ARG A 1 310 ? -34.885 -56.464 -33.267 1.00 53.19 310 ARG A N 1
ATOM 2526 C CA . ARG A 1 310 ? -35.610 -57.713 -33.093 1.00 53.19 310 ARG A CA 1
ATOM 2527 C C . ARG A 1 310 ? -34.714 -58.624 -32.267 1.00 53.19 310 ARG A C 1
ATOM 2529 O O . ARG A 1 310 ? -33.579 -58.921 -32.631 1.00 53.19 310 ARG A O 1
ATOM 2536 N N . ARG A 1 311 ? -35.244 -58.923 -31.096 1.00 51.53 311 ARG A N 1
ATOM 2537 C CA . ARG A 1 311 ? -34.735 -59.822 -30.087 1.00 51.53 311 ARG A CA 1
ATOM 2538 C C . ARG A 1 311 ? -34.872 -61.235 -30.636 1.00 51.53 311 ARG A C 1
ATOM 2540 O O . ARG A 1 311 ? -35.948 -61.797 -30.520 1.00 51.53 311 ARG A O 1
ATOM 2547 N N . ASP A 1 312 ? -33.801 -61.765 -31.205 1.00 46.06 312 ASP A N 1
ATOM 2548 C CA . ASP A 1 312 ? -33.624 -63.204 -31.370 1.00 46.06 312 ASP A CA 1
ATOM 2549 C C . ASP A 1 312 ? -32.259 -63.569 -30.775 1.00 46.06 312 ASP A C 1
ATOM 2551 O O . ASP A 1 312 ? -31.203 -63.196 -31.289 1.00 46.06 312 ASP A O 1
ATOM 2555 N N . GLU A 1 313 ? -32.309 -64.227 -29.612 1.00 51.00 313 GLU A N 1
ATOM 2556 C CA . GLU A 1 313 ? -31.193 -64.993 -29.052 1.00 51.00 313 GLU A CA 1
ATOM 2557 C C . GLU A 1 313 ? -30.784 -66.095 -30.050 1.00 51.00 313 GLU A C 1
ATOM 2559 O O . GLU A 1 313 ? -31.625 -66.588 -30.806 1.00 51.00 313 GLU A O 1
ATOM 2564 N N . PRO A 1 314 ? -29.527 -66.566 -30.013 1.00 51.66 314 PRO A N 1
ATOM 2565 C CA . PRO A 1 314 ? -29.316 -67.781 -29.232 1.00 51.66 314 PRO A CA 1
ATOM 2566 C C . PRO A 1 314 ? -28.008 -67.821 -28.434 1.00 51.66 314 PRO A C 1
ATOM 2568 O O . PRO A 1 314 ? -26.935 -67.381 -28.846 1.00 51.66 314 PRO A O 1
ATOM 2571 N N . ARG A 1 315 ? -28.143 -68.466 -27.277 1.00 53.41 315 ARG A N 1
ATOM 2572 C CA . ARG A 1 315 ? -27.097 -69.072 -26.453 1.00 53.41 315 ARG A CA 1
ATOM 2573 C C . ARG A 1 315 ? -26.225 -70.011 -27.298 1.00 53.41 315 ARG A C 1
ATOM 2575 O O . ARG A 1 315 ? -26.785 -70.867 -27.970 1.00 53.41 315 ARG A O 1
ATOM 2582 N N . HIS A 1 316 ? -24.900 -69.972 -27.146 1.00 43.47 316 HIS A N 1
ATOM 2583 C CA . HIS A 1 316 ? -24.158 -71.076 -26.517 1.00 43.47 316 HIS A CA 1
ATOM 2584 C C . HIS A 1 316 ? -22.634 -70.873 -26.482 1.00 43.47 316 HIS A C 1
ATOM 2586 O O . HIS A 1 316 ? -22.027 -70.494 -27.471 1.00 43.47 316 HIS A O 1
ATOM 2592 N N . ARG A 1 317 ? -22.081 -71.255 -25.318 1.00 43.03 317 ARG A N 1
ATOM 2593 C CA . ARG A 1 317 ? -20.825 -71.989 -25.054 1.00 43.03 317 ARG A CA 1
ATOM 2594 C C . ARG A 1 317 ? -19.541 -71.517 -25.739 1.00 43.03 317 ARG A C 1
ATOM 2596 O O . ARG A 1 317 ? -19.367 -71.627 -26.943 1.00 43.03 317 ARG A O 1
ATOM 2603 N N . GLY A 1 318 ? -18.612 -71.095 -24.883 1.00 43.19 318 GLY A N 1
ATOM 2604 C CA . GLY A 1 318 ? -17.250 -70.750 -25.245 1.00 43.19 318 GLY A CA 1
ATOM 2605 C C . GLY A 1 318 ? -16.385 -71.921 -25.681 1.00 43.19 318 GLY A C 1
ATOM 2606 O O . GLY A 1 318 ? -16.813 -73.069 -25.678 1.00 43.19 318 GLY A O 1
ATOM 2607 N N . ASN A 1 319 ? -15.140 -71.595 -25.996 1.00 42.06 319 ASN A N 1
ATOM 2608 C CA . ASN A 1 319 ? -14.013 -72.441 -25.671 1.00 42.06 319 ASN A CA 1
ATOM 2609 C C . ASN A 1 319 ? -12.724 -71.612 -25.662 1.00 42.06 319 ASN A C 1
ATOM 2611 O O . ASN A 1 319 ? -12.701 -70.459 -26.088 1.00 42.06 319 ASN A O 1
ATOM 2615 N N . GLU A 1 320 ? -11.719 -72.255 -25.099 1.00 43.25 320 GLU A N 1
ATOM 2616 C CA . GLU A 1 320 ? -10.424 -71.817 -24.611 1.00 43.25 320 GLU A CA 1
ATOM 2617 C C . GLU A 1 320 ? -9.488 -71.178 -25.646 1.00 43.25 320 GLU A C 1
ATOM 2619 O O . GLU A 1 320 ? -9.751 -71.119 -26.846 1.00 43.25 320 GLU A O 1
ATOM 2624 N N . GLY A 1 321 ? -8.393 -70.637 -25.112 1.00 44.50 321 GLY A N 1
ATOM 2625 C CA . GLY A 1 321 ? -7.490 -69.729 -25.795 1.00 44.50 321 GLY A CA 1
ATOM 2626 C C . GLY A 1 321 ? -6.616 -70.363 -26.865 1.00 44.50 321 GLY A C 1
ATOM 2627 O O . GLY A 1 321 ? -6.526 -71.575 -26.982 1.00 44.50 321 GLY A O 1
ATOM 2628 N N . HIS A 1 322 ? -5.879 -69.507 -27.567 1.00 41.22 322 HIS A N 1
ATOM 2629 C CA . HIS A 1 322 ? -4.551 -69.802 -28.091 1.00 41.22 322 HIS A CA 1
ATOM 2630 C C . HIS A 1 322 ? -3.829 -68.492 -28.415 1.00 41.22 322 HIS A C 1
ATOM 2632 O O . HIS A 1 322 ? -4.409 -67.562 -28.976 1.00 41.22 322 HIS A O 1
ATOM 2638 N N . SER A 1 323 ? -2.552 -68.451 -28.031 1.00 48.19 323 SER A N 1
ATOM 2639 C CA . SER A 1 323 ? -1.514 -67.568 -28.560 1.00 48.19 323 SER A CA 1
ATOM 2640 C C . SER A 1 323 ? -1.604 -67.441 -30.077 1.00 48.19 323 SER A C 1
ATOM 2642 O O . SER A 1 323 ? -1.838 -68.452 -30.734 1.00 48.19 323 SER A O 1
ATOM 2644 N N . ARG A 1 324 ? -1.268 -66.270 -30.629 1.00 42.50 324 ARG A N 1
ATOM 2645 C CA . ARG A 1 324 ? -0.071 -66.090 -31.472 1.00 42.50 324 ARG A CA 1
ATOM 2646 C C . ARG A 1 324 ? 0.031 -64.647 -31.956 1.00 42.50 324 ARG A C 1
ATOM 2648 O O . ARG A 1 324 ? -0.962 -64.018 -32.306 1.00 42.50 324 ARG A O 1
ATOM 2655 N N . GLU A 1 325 ? 1.266 -64.175 -31.957 1.00 51.00 325 GLU A N 1
ATOM 2656 C CA . GLU A 1 325 ? 1.776 -63.036 -32.710 1.00 51.00 325 GLU A CA 1
ATOM 2657 C C . GLU A 1 325 ? 1.237 -63.016 -34.147 1.00 51.00 325 GLU A C 1
ATOM 2659 O O . GLU A 1 325 ? 1.227 -64.058 -34.800 1.00 51.00 325 GLU A O 1
ATOM 2664 N N . ASP A 1 326 ? 0.891 -61.833 -34.665 1.00 48.53 326 ASP A N 1
ATOM 2665 C CA . ASP A 1 326 ? 1.174 -61.548 -36.071 1.00 48.53 326 ASP A CA 1
ATOM 2666 C C . ASP A 1 326 ? 1.294 -60.044 -36.359 1.00 48.53 326 ASP A C 1
ATOM 2668 O O . ASP A 1 326 ? 0.455 -59.221 -35.978 1.00 48.53 326 ASP A O 1
ATOM 2672 N N . TYR A 1 327 ? 2.382 -59.702 -37.042 1.00 45.06 327 TYR A N 1
ATOM 2673 C CA . TYR A 1 327 ? 2.694 -58.385 -37.581 1.00 45.06 327 TYR A CA 1
ATOM 2674 C C . TYR A 1 327 ? 1.825 -58.123 -38.819 1.00 45.06 327 TYR A C 1
ATOM 2676 O O . TYR A 1 327 ? 1.709 -58.974 -39.694 1.00 45.06 327 TYR A O 1
ATOM 2684 N N . GLY A 1 328 ? 1.252 -56.921 -38.958 1.00 43.50 328 GLY A N 1
ATOM 2685 C CA . GLY A 1 328 ? 0.282 -56.690 -40.035 1.00 43.50 328 GLY A CA 1
ATOM 2686 C C . GLY A 1 328 ? 0.004 -55.240 -40.411 1.00 43.50 328 GLY A C 1
ATOM 2687 O O . GLY A 1 328 ? -1.133 -54.787 -40.342 1.00 43.50 328 GLY A O 1
ATOM 2688 N N . ARG A 1 329 ? 1.051 -54.532 -40.842 1.00 50.28 329 ARG A N 1
ATOM 2689 C CA . ARG A 1 329 ? 1.063 -53.529 -41.927 1.00 50.28 329 ARG A CA 1
ATOM 2690 C C . ARG A 1 329 ? -0.305 -53.246 -42.583 1.00 50.28 329 ARG A C 1
ATOM 2692 O O . ARG A 1 329 ? -0.812 -54.076 -43.333 1.00 50.28 329 ARG A O 1
ATOM 2699 N N . ARG A 1 330 ? -0.835 -52.027 -42.430 1.00 46.72 330 ARG A N 1
ATOM 2700 C CA . ARG A 1 330 ? -1.807 -51.450 -43.379 1.00 46.72 330 ARG A CA 1
ATOM 2701 C C . ARG A 1 330 ? -1.716 -49.927 -43.412 1.00 46.72 330 ARG A C 1
ATOM 2703 O O . ARG A 1 330 ? -2.426 -49.217 -42.709 1.00 46.72 330 ARG A O 1
ATOM 2710 N N . GLU A 1 331 ? -0.856 -49.449 -44.303 1.00 48.31 331 GLU A N 1
ATOM 2711 C CA . GLU A 1 331 ? -1.023 -48.155 -44.955 1.00 48.31 331 GLU A CA 1
ATOM 2712 C C . GLU A 1 331 ? -2.404 -48.120 -45.622 1.00 48.31 331 GLU A C 1
ATOM 2714 O O . GLU A 1 331 ? -2.756 -49.000 -46.414 1.00 48.31 331 GLU A O 1
ATOM 2719 N N . ARG A 1 332 ? -3.207 -47.101 -45.312 1.00 47.34 332 ARG A N 1
ATOM 2720 C CA . ARG A 1 332 ? -4.335 -46.704 -46.156 1.00 47.34 332 ARG A CA 1
ATOM 2721 C C . ARG A 1 332 ? -4.225 -45.228 -46.473 1.00 47.34 332 ARG A C 1
ATOM 2723 O O . ARG A 1 332 ? -4.725 -44.367 -45.761 1.00 47.34 332 ARG A O 1
ATOM 2730 N N . SER A 1 333 ? -3.573 -45.016 -47.604 1.00 48.34 333 SER A N 1
ATOM 2731 C CA . SER A 1 333 ? -3.722 -43.875 -48.487 1.00 48.34 333 SER A CA 1
ATOM 2732 C C . SER A 1 333 ? -5.200 -43.648 -48.851 1.00 48.34 333 SER A C 1
ATOM 2734 O O . SER A 1 333 ? -5.888 -44.571 -49.295 1.00 48.34 333 SER A O 1
ATOM 2736 N N . ARG A 1 334 ? -5.677 -42.419 -48.642 1.00 48.25 334 ARG A N 1
ATOM 2737 C CA . ARG A 1 334 ? -6.848 -41.756 -49.253 1.00 48.25 334 ARG A CA 1
ATOM 2738 C C . ARG A 1 334 ? -6.475 -40.266 -49.200 1.00 48.25 334 ARG A C 1
ATOM 2740 O O . ARG A 1 334 ? -6.369 -39.743 -48.101 1.00 48.25 334 ARG A O 1
ATOM 2747 N N . VAL A 1 335 ? -6.010 -39.574 -50.242 1.00 48.28 335 VAL A N 1
ATOM 2748 C CA . VAL A 1 335 ? -6.549 -39.330 -51.594 1.00 48.28 335 VAL A CA 1
ATOM 2749 C C . VAL A 1 335 ? -8.048 -39.041 -51.581 1.00 48.28 335 VAL A C 1
ATOM 2751 O O . VAL A 1 335 ? -8.824 -39.904 -51.166 1.00 48.28 335 VAL A O 1
ATOM 2754 N N . ARG A 1 336 ? -8.385 -37.874 -52.157 1.00 44.94 336 ARG A N 1
ATOM 2755 C CA . ARG A 1 336 ? -9.700 -37.248 -52.411 1.00 44.94 336 ARG A CA 1
ATOM 2756 C C . ARG A 1 336 ? -10.135 -36.240 -51.338 1.00 44.94 336 ARG A C 1
ATOM 2758 O O . ARG A 1 336 ? -9.991 -36.510 -50.157 1.00 44.94 336 ARG A O 1
ATOM 2765 N N . ASP A 1 337 ? -10.684 -35.078 -51.665 1.00 47.00 337 ASP A N 1
ATOM 2766 C CA . ASP A 1 337 ? -11.180 -34.594 -52.953 1.00 47.00 337 ASP A CA 1
ATOM 2767 C C . ASP A 1 337 ? -11.265 -33.067 -52.942 1.00 47.00 337 ASP A C 1
ATOM 2769 O O . ASP A 1 337 ? -11.353 -32.429 -51.890 1.00 47.00 337 ASP A O 1
ATOM 2773 N N . ASP A 1 338 ? -11.253 -32.549 -54.161 1.00 40.12 338 ASP A N 1
ATOM 2774 C CA . ASP A 1 338 ? -11.344 -31.162 -54.569 1.00 40.12 338 ASP A CA 1
ATOM 2775 C C . ASP A 1 338 ? -12.590 -30.413 -54.084 1.00 40.12 338 ASP A C 1
ATOM 2777 O O . ASP A 1 338 ? -13.616 -30.962 -53.672 1.00 40.12 338 ASP A O 1
ATOM 2781 N N . GLY A 1 339 ? -12.453 -29.093 -54.169 1.00 44.69 339 GLY A N 1
ATOM 2782 C CA . GLY A 1 339 ? -13.375 -28.108 -53.652 1.00 44.69 339 GLY A CA 1
ATOM 2783 C C . GLY A 1 339 ? -14.767 -28.092 -54.273 1.00 44.69 339 GLY A C 1
ATOM 2784 O O . GLY A 1 339 ? -15.039 -28.590 -55.363 1.00 44.69 339 GLY A O 1
ATOM 2785 N N . ARG A 1 340 ? -15.648 -27.374 -53.578 1.00 45.69 340 ARG A N 1
ATOM 2786 C CA . ARG A 1 340 ? -16.805 -26.726 -54.185 1.00 45.69 340 ARG A CA 1
ATOM 2787 C C . ARG A 1 340 ? -16.994 -25.344 -53.586 1.00 45.69 340 ARG A C 1
ATOM 2789 O O . ARG A 1 340 ? -17.397 -25.192 -52.437 1.00 45.69 340 ARG A O 1
ATOM 2796 N N . TYR A 1 341 ? -16.727 -24.362 -54.437 1.00 48.53 341 TYR A N 1
ATOM 2797 C CA . TYR A 1 341 ? -17.418 -23.084 -54.475 1.00 48.53 341 TYR A CA 1
ATOM 2798 C C . TYR A 1 341 ? -18.929 -23.297 -54.317 1.00 48.53 341 TYR A C 1
ATOM 2800 O O . TYR A 1 341 ? -19.534 -24.022 -55.109 1.00 48.53 341 TYR A O 1
ATOM 2808 N N . GLN A 1 342 ? -19.542 -22.613 -53.353 1.00 47.78 342 GLN A N 1
ATOM 2809 C CA . GLN A 1 342 ? -20.913 -22.140 -53.505 1.00 47.78 342 GLN A CA 1
ATOM 2810 C C . GLN A 1 342 ? -21.010 -20.691 -53.040 1.00 47.78 342 GLN A C 1
ATOM 2812 O O . GLN A 1 342 ? -21.091 -20.370 -51.858 1.00 47.78 342 GLN A O 1
ATOM 2817 N N . ASP A 1 343 ? -20.967 -19.854 -54.064 1.00 46.25 343 ASP A N 1
ATOM 2818 C CA . ASP A 1 343 ? -21.704 -18.618 -54.239 1.00 46.25 343 ASP A CA 1
ATOM 2819 C C . ASP A 1 343 ? -23.083 -18.638 -53.549 1.00 46.25 343 ASP A C 1
ATOM 2821 O O . ASP A 1 343 ? -23.873 -19.566 -53.748 1.00 46.25 343 ASP A O 1
ATOM 2825 N N . ARG A 1 344 ? -23.363 -17.618 -52.731 1.00 44.38 344 ARG A N 1
ATOM 2826 C CA . ARG A 1 344 ? -24.717 -17.252 -52.287 1.00 44.38 344 ARG A CA 1
ATOM 2827 C C . ARG A 1 344 ? -24.750 -15.799 -51.821 1.00 44.38 344 ARG A C 1
ATOM 2829 O O . ARG A 1 344 ? -24.717 -15.477 -50.637 1.00 44.38 344 ARG A O 1
ATOM 2836 N N . SER A 1 345 ? -24.880 -14.923 -52.804 1.00 45.53 345 SER A N 1
ATOM 2837 C CA . SER A 1 345 ? -25.635 -13.679 -52.699 1.00 45.53 345 SER A CA 1
ATOM 2838 C C . SER A 1 345 ? -27.065 -13.943 -52.201 1.00 45.53 345 SER A C 1
ATOM 2840 O O . SER A 1 345 ? -27.771 -14.738 -52.820 1.00 45.53 345 SER A O 1
ATOM 2842 N N . HIS A 1 346 ? -27.514 -13.267 -51.135 1.00 42.84 346 HIS A N 1
ATOM 2843 C CA . HIS A 1 346 ? -28.798 -12.545 -51.126 1.00 42.84 346 HIS A CA 1
ATOM 2844 C C . HIS A 1 346 ? -29.139 -11.873 -49.785 1.00 42.84 346 HIS A C 1
ATOM 2846 O O . HIS A 1 346 ? -29.106 -12.494 -48.727 1.00 42.84 346 HIS A O 1
ATOM 2852 N N . ALA A 1 347 ? -29.665 -10.655 -49.949 1.00 41.59 347 ALA A N 1
ATOM 2853 C CA . ALA A 1 347 ? -30.747 -10.022 -49.195 1.00 41.59 347 ALA A CA 1
ATOM 2854 C C . ALA A 1 347 ? -30.397 -9.232 -47.923 1.00 41.59 347 ALA A C 1
ATOM 2856 O O . ALA A 1 347 ? -30.513 -9.703 -46.792 1.00 41.59 347 ALA A O 1
ATOM 2857 N N . ASP A 1 348 ? -30.141 -7.946 -48.175 1.00 47.47 348 ASP A N 1
ATOM 2858 C CA . ASP A 1 348 ? -30.647 -6.807 -47.410 1.00 47.47 348 ASP A CA 1
ATOM 2859 C C . ASP A 1 348 ? -31.985 -7.079 -46.707 1.00 47.47 348 ASP A C 1
ATOM 2861 O O . ASP A 1 348 ? -33.022 -7.291 -47.342 1.00 47.47 348 ASP A O 1
ATOM 2865 N N . ARG A 1 349 ? -31.976 -6.957 -45.378 1.00 41.97 349 ARG A N 1
ATOM 2866 C CA . ARG A 1 349 ? -33.153 -6.596 -44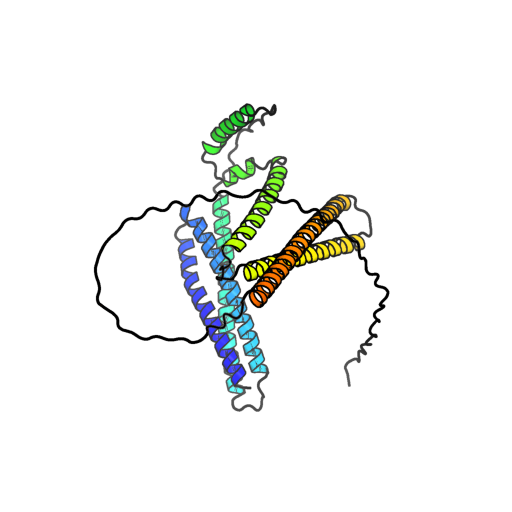.582 1.00 41.97 349 ARG A CA 1
ATOM 2867 C C . ARG A 1 349 ? -32.729 -5.655 -43.461 1.00 41.97 349 ARG A C 1
ATOM 2869 O O . ARG A 1 349 ? -32.301 -6.090 -42.397 1.00 41.97 349 ARG A O 1
ATOM 2876 N N . ARG A 1 350 ? -32.889 -4.352 -43.704 1.00 49.62 350 ARG A N 1
ATOM 2877 C CA . ARG A 1 350 ? -33.016 -3.344 -42.644 1.00 49.62 350 ARG A CA 1
ATOM 2878 C C . ARG A 1 350 ? -34.342 -3.551 -41.907 1.00 49.62 350 ARG A C 1
ATOM 2880 O O . ARG A 1 350 ? -35.362 -3.739 -42.570 1.00 49.62 350 ARG A O 1
ATOM 2887 N N . PRO A 1 351 ? -34.365 -3.385 -40.579 1.00 51.75 351 PRO A N 1
ATOM 2888 C CA . PRO A 1 351 ? -35.554 -2.900 -39.902 1.00 51.75 351 PRO A CA 1
ATOM 2889 C C . PRO A 1 351 ? -35.327 -1.489 -39.356 1.00 51.75 351 PRO A C 1
ATOM 2891 O O . PRO A 1 351 ? -34.380 -1.218 -38.621 1.00 51.75 351 PRO A O 1
ATOM 2894 N N . SER A 1 352 ? -36.261 -0.625 -39.733 1.00 51.88 352 SER A N 1
ATOM 2895 C CA . SER A 1 352 ? -36.610 0.639 -39.095 1.00 51.88 352 SER A CA 1
ATOM 2896 C C . SER A 1 352 ? -36.945 0.447 -37.609 1.00 51.88 352 SER A C 1
ATOM 2898 O O . SER A 1 352 ? -37.709 -0.461 -37.282 1.00 51.88 352 SER A O 1
ATOM 2900 N N . ARG A 1 353 ? -36.417 1.317 -36.742 1.00 48.78 353 ARG A N 1
ATOM 2901 C CA . ARG A 1 353 ? -36.928 1.672 -35.401 1.00 48.78 353 ARG A CA 1
ATOM 2902 C C . ARG A 1 353 ? -36.434 3.096 -35.142 1.00 48.78 353 ARG A C 1
ATOM 2904 O O . ARG A 1 353 ? -35.228 3.296 -35.073 1.00 48.78 353 ARG A O 1
ATOM 2911 N N . ASP A 1 354 ? -37.237 4.136 -35.305 1.00 45.50 354 ASP A N 1
ATOM 2912 C CA . ASP A 1 354 ? -38.522 4.471 -34.678 1.00 45.50 354 ASP A CA 1
ATOM 2913 C C . ASP A 1 354 ? -38.402 4.808 -33.186 1.00 45.50 354 ASP A C 1
ATOM 2915 O O . ASP A 1 354 ? -37.726 4.127 -32.411 1.00 45.50 354 ASP A O 1
ATOM 2919 N N . ASP A 1 355 ? -39.037 5.934 -32.884 1.00 51.41 355 ASP A N 1
ATOM 2920 C CA . ASP A 1 355 ? -38.969 6.797 -31.720 1.00 51.41 355 ASP A CA 1
ATOM 2921 C C . ASP A 1 355 ? -39.188 6.078 -30.391 1.00 51.41 355 ASP A C 1
ATOM 2923 O O . ASP A 1 355 ? -40.145 5.327 -30.212 1.00 51.41 355 ASP A O 1
ATOM 2927 N N . SER A 1 356 ? -38.378 6.417 -29.388 1.00 46.25 356 SER A N 1
ATOM 2928 C CA . SER A 1 356 ? -38.786 6.324 -27.984 1.00 46.25 356 SER A CA 1
ATOM 2929 C C . SER A 1 356 ? -38.016 7.347 -27.159 1.00 46.25 356 SER A C 1
ATOM 2931 O O . SER A 1 356 ? -36.857 7.170 -26.792 1.00 46.25 356 SER A O 1
ATOM 2933 N N . ARG A 1 357 ? -38.708 8.464 -26.922 1.00 51.78 357 ARG A N 1
ATOM 2934 C CA . ARG A 1 357 ? -38.449 9.421 -25.849 1.00 51.78 357 ARG A CA 1
ATOM 2935 C C . ARG A 1 357 ? -38.461 8.674 -24.519 1.00 51.78 357 ARG A C 1
ATOM 2937 O O . ARG A 1 357 ? -39.448 7.999 -24.245 1.00 51.78 357 ARG A O 1
ATOM 2944 N N . ASP A 1 358 ? -37.450 8.893 -23.686 1.00 45.38 358 ASP A N 1
ATOM 2945 C CA . ASP A 1 358 ? -37.531 8.568 -22.262 1.00 45.38 358 ASP A CA 1
ATOM 2946 C C . ASP A 1 358 ? -37.520 9.842 -21.398 1.00 45.38 358 ASP A C 1
ATOM 2948 O O . ASP A 1 358 ? -36.871 10.836 -21.753 1.00 45.38 358 ASP A O 1
ATOM 2952 N N . PRO A 1 359 ? -38.295 9.854 -20.296 1.00 57.25 359 PRO A N 1
ATOM 2953 C CA . PRO A 1 359 ? -38.655 11.050 -19.552 1.00 57.25 359 PRO A CA 1
ATOM 2954 C C . PRO A 1 359 ? -37.596 11.452 -18.518 1.00 57.25 359 PRO A C 1
ATOM 2956 O O . PRO A 1 359 ? -36.919 10.627 -17.909 1.00 57.25 359 PRO A O 1
ATOM 2959 N N . ARG A 1 360 ? -37.506 12.763 -18.271 1.00 51.75 360 ARG A N 1
ATOM 2960 C CA . ARG A 1 360 ? -36.729 13.342 -17.166 1.00 51.75 360 ARG A CA 1
ATOM 2961 C C . ARG A 1 360 ? -37.338 12.938 -15.813 1.00 51.75 360 ARG A C 1
ATOM 2963 O O . ARG A 1 360 ? -38.542 13.137 -15.641 1.00 51.75 360 ARG A O 1
ATOM 2970 N N . PRO A 1 361 ? -36.547 12.482 -14.828 1.00 54.28 361 PRO A N 1
ATOM 2971 C CA . PRO A 1 361 ? -37.006 12.402 -13.447 1.00 54.28 361 PRO A CA 1
ATOM 2972 C C . PRO A 1 361 ? -36.994 13.788 -12.763 1.00 54.28 361 PRO A C 1
ATOM 2974 O O . PRO A 1 361 ? -36.180 14.647 -13.120 1.00 54.28 361 PRO A O 1
ATOM 2977 N N . PRO A 1 362 ? -37.903 14.029 -11.798 1.00 53.44 362 PRO A N 1
ATOM 2978 C CA . PRO A 1 362 ? -38.086 15.324 -11.158 1.00 53.44 362 PRO A CA 1
ATOM 2979 C C . PRO A 1 362 ? -37.055 15.624 -10.062 1.00 53.44 362 PRO A C 1
ATOM 2981 O O . PRO A 1 362 ? -36.478 14.752 -9.416 1.00 53.44 362 PRO A O 1
ATOM 2984 N N . VAL A 1 363 ? -36.888 16.929 -9.873 1.00 41.25 363 VAL A N 1
ATOM 2985 C CA . VAL A 1 363 ? -36.049 17.641 -8.910 1.00 41.25 363 VAL A CA 1
ATOM 2986 C C . VAL A 1 363 ? -36.426 17.278 -7.470 1.00 41.25 363 VAL A C 1
ATOM 2988 O O . VAL A 1 363 ? -37.598 17.336 -7.110 1.00 41.25 363 VAL A O 1
ATOM 2991 N N . SER A 1 364 ? -35.433 16.971 -6.630 1.00 38.12 364 SER A N 1
ATOM 2992 C CA . SER A 1 364 ? -35.591 16.930 -5.170 1.00 38.12 364 SER A CA 1
ATOM 2993 C C . SER A 1 364 ? -34.937 18.164 -4.558 1.00 38.12 364 SER A C 1
ATOM 2995 O O . SER A 1 364 ? -33.718 18.321 -4.579 1.00 38.12 364 SER A O 1
ATOM 2997 N N . SER A 1 365 ? -35.775 19.065 -4.058 1.00 35.47 365 SER A N 1
ATOM 2998 C CA . SER A 1 365 ? -35.401 20.287 -3.353 1.00 35.47 365 SER A CA 1
ATOM 2999 C C . SER A 1 365 ? -34.868 19.944 -1.960 1.00 35.47 365 SER A C 1
ATOM 3001 O O . SER A 1 365 ? -35.612 19.457 -1.111 1.00 35.47 365 SER A O 1
ATOM 3003 N N . ILE A 1 366 ? -33.585 20.202 -1.711 1.00 31.77 366 ILE A N 1
ATOM 3004 C CA . ILE A 1 366 ? -32.992 20.122 -0.372 1.00 31.77 366 ILE A CA 1
ATOM 3005 C C . ILE A 1 366 ? -33.344 21.408 0.382 1.00 31.77 366 ILE A C 1
ATOM 3007 O O . ILE A 1 366 ? -32.914 22.500 0.017 1.00 31.77 366 ILE A O 1
ATOM 3011 N N . VAL A 1 367 ? -34.150 21.263 1.434 1.00 39.88 367 VAL A N 1
ATOM 3012 C CA . VAL A 1 367 ? -34.438 22.306 2.423 1.00 39.88 367 VAL A CA 1
ATOM 3013 C C . VAL A 1 367 ? -33.388 22.201 3.525 1.00 39.88 367 VAL A C 1
ATOM 3015 O O . VAL A 1 367 ? -33.365 21.229 4.275 1.00 39.88 367 VAL A O 1
ATOM 3018 N N . ILE A 1 368 ? -32.522 23.206 3.624 1.00 36.00 368 ILE A N 1
ATOM 3019 C CA . ILE A 1 368 ? -31.572 23.370 4.729 1.00 36.00 368 ILE A CA 1
ATOM 3020 C C . ILE A 1 368 ? -32.283 24.164 5.829 1.00 36.00 368 ILE A C 1
ATOM 3022 O O . ILE A 1 368 ? -32.698 25.299 5.600 1.00 36.00 368 ILE A O 1
ATOM 3026 N N . ARG A 1 369 ? -32.432 23.577 7.023 1.00 45.06 369 ARG A N 1
ATOM 3027 C CA . ARG A 1 369 ? -32.795 24.316 8.243 1.00 45.06 369 ARG A CA 1
ATOM 3028 C C . ARG A 1 369 ? -31.531 24.611 9.061 1.00 45.06 369 ARG A C 1
ATOM 3030 O O . ARG A 1 369 ? -30.693 23.719 9.181 1.00 45.06 369 ARG A O 1
ATOM 3037 N N . PRO A 1 370 ? -31.389 25.824 9.622 1.00 42.12 370 PRO A N 1
ATOM 3038 C CA . PRO A 1 370 ? -30.265 26.176 10.482 1.00 42.12 370 PRO A CA 1
ATOM 3039 C C . PRO A 1 370 ? -30.423 25.597 11.903 1.00 42.12 370 PRO A C 1
ATOM 3041 O O . PRO A 1 370 ? -31.551 25.347 12.337 1.00 42.12 370 PRO A O 1
ATOM 3044 N N . PRO A 1 371 ? -29.311 25.395 12.632 1.00 38.41 371 PRO A N 1
ATOM 3045 C CA . PRO A 1 371 ? -29.327 24.876 13.994 1.00 38.41 371 PRO A CA 1
ATOM 3046 C C . PRO A 1 371 ? -29.576 25.992 15.021 1.00 38.41 371 PRO A C 1
ATOM 3048 O O . PRO A 1 371 ? -28.960 27.054 14.941 1.00 38.41 371 PRO A O 1
ATOM 3051 N N . GLY A 1 372 ? -30.429 25.709 16.011 1.00 53.16 372 GLY A N 1
ATOM 3052 C CA . GLY A 1 372 ? -30.502 26.458 17.270 1.00 53.16 372 GLY A CA 1
ATOM 3053 C C . GLY A 1 372 ? -31.912 26.834 17.726 1.00 53.16 372 GLY A C 1
ATOM 3054 O O . GLY A 1 372 ? -32.316 27.967 17.490 1.00 53.16 372 GLY A O 1
ATOM 3055 N N . VAL A 1 373 ? -32.605 25.904 18.403 1.00 41.41 373 VAL A N 1
ATOM 3056 C CA . VAL A 1 373 ? -33.399 26.113 19.638 1.00 41.41 373 VAL A CA 1
ATOM 3057 C C . VAL A 1 373 ? -33.388 24.805 20.418 1.00 41.41 373 VAL A C 1
ATOM 3059 O O . VAL A 1 373 ? -33.666 23.764 19.777 1.00 41.41 373 VAL A O 1
#

pLDDT: mean 72.62, std 18.72, range [31.77, 98.12]

Foldseek 3Di:
DVVQLVVLLVQLVVLLVVLVVLLVVVVVLLVVLVPDPDPVCLVVSLVVLVVSLVVLVVSLVSNVVSLVSNVVVLVPDDPPDVCNVVVVVVNVVSSVVSVVSSVSSVVSNVSSVVSNVVSVVVVVVVCDPDPDDDDDDDDDPPDPVVVVVVVVVCCCVPVVDPHPPVVVVVVCDDPVNVVVVVVVVVVVVVVVVVVVVVVCVVPPPPDPDDPLVVLVVVLVVLVVVLVVLVVVLVVLVVVLVVVVVVPPDDDPVVVVVNVVSVVVSVVSVVVSVVSVVVSVVSVVVSVVVVVVVVVVVVCVVVPPPPPPPPDDDDDDDDDDDDDDDDDDDDDDDDDDDDDDDDDDDDDDDDDDDDDDDDDDDDDDDDDDDDDDD

Radius of gyration: 37.33 Å; chains: 1; bounding box: 78×108×89 Å

Secondary structure (DSSP, 8-state):
-HHHHHHHHHHHHHHHHHHHHHHHHHHHHHHHHHH---TTTHHHHHHHHHHHHHHHHHHHHHHHHHHHHHHHHHHTS-TTSTTHHHHHHHHHHHHHHHHHHHHHHHHHHHHHHHHHHHHHHHHHTT-----PPPPPPP---S-HHHHHHHHHHHHHHHHSS---HHHHHHHH-STTHHHHHHHHHHHHHHHHHHHHHHHHHHHS------HHHHHHHHHHHHHHHHHHHHHHHHHHHHHHHHHHHT--S--TTHHHHHHHHHHHHHHHHHHHHHHHHHHHHHHHHHHHHHHHHHHHHHHHHHS-------------------------------------------------------PPPPP----PPPP--

Sequence (373 aa):
MTTTLSTRQGLLTKACNRLSTLLRNQVSLQHTTIRHPMEDNGRELRRQLRLAKITTEVELRNVEDALDRYIRAADDLDPETPSSSEIHQKVTSNAETAQELISNAQEALIAFAKLTEELRETDESSATPLNLAPVPVPKFSGRIWDWESFWNAFNHSVHSRNIGNLYKMTQQNGPRVATQIEEMEYKLKLHEDRMESMIQTLIAPTPRYGEADKARHQLEYKRTGVTKVRNDIKEIATEIEEKEASRCRDRPAVSRVWDELKEKRGRLREHESRLERELNSLEEKHHNESRAIRDRRQSHARGTPERRTRRDEPRHRGNEGHSREDYGRRERSRVRDDGRYQDRSHADRRPSRDDSRDPRPPVSSIVIRPPGV